Protein AF-A0A835NNI6-F1 (afdb_monomer_lite)

pLDDT: mean 75.11, std 17.14, range [32.72, 94.31]

Structure (mmCIF, N/CA/C/O backbone):
data_AF-A0A835NNI6-F1
#
_entry.id   AF-A0A835NNI6-F1
#
loop_
_atom_site.group_PDB
_atom_site.id
_atom_site.type_symbol
_atom_site.label_atom_id
_atom_site.label_alt_id
_atom_site.label_comp_id
_atom_site.label_asym_id
_atom_site.label_entity_id
_atom_site.label_seq_id
_atom_site.pdbx_PDB_ins_code
_atom_site.Cartn_x
_atom_site.Cartn_y
_atom_site.Cartn_z
_atom_site.occupancy
_atom_site.B_iso_or_equiv
_atom_site.auth_seq_id
_atom_site.auth_comp_id
_atom_site.auth_asym_id
_atom_site.auth_atom_id
_atom_site.pdbx_PDB_model_num
ATOM 1 N N . CYS A 1 1 ? -18.360 8.875 -11.479 1.00 34.97 1 CYS A N 1
ATOM 2 C CA . CYS A 1 1 ? -18.227 8.866 -10.007 1.00 34.97 1 CYS A CA 1
ATOM 3 C C . CYS A 1 1 ? -19.259 9.803 -9.387 1.00 34.97 1 CYS A C 1
ATOM 5 O O . CYS A 1 1 ? -19.111 11.009 -9.514 1.00 34.97 1 CYS A O 1
ATOM 7 N N . GLN A 1 2 ? -20.299 9.269 -8.737 1.00 34.31 2 GLN A N 1
ATOM 8 C CA . GLN A 1 2 ? -21.343 10.050 -8.043 1.00 34.31 2 GLN A CA 1
ATOM 9 C C . GLN A 1 2 ? -20.844 10.794 -6.782 1.00 34.31 2 GLN A C 1
ATOM 11 O O . GLN A 1 2 ? -21.606 11.525 -6.167 1.00 34.31 2 GLN A O 1
ATOM 16 N N . ALA A 1 3 ? -19.564 10.659 -6.416 1.00 39.44 3 ALA A N 1
ATOM 17 C CA . ALA A 1 3 ? -18.968 11.305 -5.244 1.00 39.44 3 ALA A CA 1
ATOM 18 C C . ALA A 1 3 ? -18.620 12.799 -5.435 1.00 39.44 3 ALA A C 1
ATOM 20 O O . ALA A 1 3 ? -18.382 13.488 -4.453 1.00 39.44 3 ALA A O 1
ATOM 21 N N . GLY A 1 4 ? -18.585 13.315 -6.672 1.00 37.69 4 GLY A N 1
ATOM 22 C CA . GLY A 1 4 ? -18.130 14.689 -6.952 1.00 37.69 4 GLY A CA 1
ATOM 23 C C . GLY A 1 4 ? -19.096 15.809 -6.538 1.00 37.69 4 GLY A C 1
ATOM 24 O O . GLY A 1 4 ? -18.671 16.952 -6.442 1.00 37.69 4 GLY A O 1
ATOM 25 N N . ASN A 1 5 ? -20.368 15.484 -6.278 1.00 44.81 5 ASN A N 1
ATOM 26 C CA . ASN A 1 5 ? -21.418 16.449 -5.921 1.00 44.81 5 ASN A CA 1
ATOM 27 C C . ASN A 1 5 ? -21.901 16.311 -4.467 1.00 44.81 5 ASN A C 1
ATOM 29 O O . ASN A 1 5 ? -22.928 16.885 -4.113 1.00 44.81 5 ASN A O 1
ATOM 33 N N . VAL A 1 6 ? -21.204 15.541 -3.626 1.00 47.97 6 VAL A N 1
ATOM 34 C CA . VAL A 1 6 ? -21.519 15.490 -2.194 1.00 47.97 6 VAL A CA 1
ATOM 35 C C . VAL A 1 6 ? -20.886 16.724 -1.544 1.00 47.97 6 VAL A C 1
ATOM 37 O O . VAL A 1 6 ? -19.660 16.841 -1.585 1.00 47.97 6 VAL A O 1
ATOM 40 N N . PRO A 1 7 ? -21.668 17.669 -0.987 1.00 48.91 7 PRO A N 1
ATOM 41 C CA . PRO A 1 7 ? -21.103 18.832 -0.318 1.00 48.91 7 PRO A CA 1
ATOM 42 C C . PRO A 1 7 ? -20.302 18.359 0.898 1.00 48.91 7 PRO A C 1
ATOM 44 O O . PRO A 1 7 ? -20.860 17.810 1.845 1.00 48.91 7 PRO A O 1
ATOM 47 N N . VAL A 1 8 ? -18.982 18.545 0.855 1.00 53.94 8 VAL A N 1
ATOM 48 C CA . VAL A 1 8 ? -18.120 18.314 2.015 1.00 53.94 8 VAL A CA 1
ATOM 49 C C . VAL A 1 8 ? -18.234 19.546 2.902 1.00 53.94 8 VAL A C 1
ATOM 51 O O . VAL A 1 8 ? -17.753 20.621 2.548 1.00 53.94 8 VAL A O 1
ATOM 54 N N . ILE A 1 9 ? -18.932 19.397 4.024 1.00 54.66 9 ILE A N 1
ATOM 55 C CA . ILE A 1 9 ? -19.071 20.443 5.035 1.00 54.66 9 ILE A CA 1
ATOM 56 C C . ILE A 1 9 ? -17.871 20.316 5.971 1.00 54.66 9 ILE A C 1
ATOM 58 O O . ILE A 1 9 ? -17.727 19.309 6.661 1.00 54.66 9 ILE A O 1
ATOM 62 N N . PHE A 1 10 ? -16.993 21.316 5.957 1.00 53.84 10 PHE A N 1
ATOM 63 C CA . PHE A 1 10 ? -15.876 21.403 6.891 1.00 53.84 10 PHE A CA 1
ATOM 64 C C . PHE A 1 10 ? -16.316 22.195 8.118 1.00 53.84 10 PHE A C 1
ATOM 66 O O . PHE A 1 10 ? -16.673 23.366 8.008 1.00 53.84 10 PHE A O 1
ATOM 73 N N . ASP A 1 11 ? -16.294 21.540 9.274 1.00 57.22 11 ASP A N 1
ATOM 74 C CA . ASP A 1 11 ? -16.516 22.172 10.569 1.00 57.22 11 ASP A CA 1
ATOM 75 C C . ASP A 1 11 ? -15.142 22.503 11.177 1.00 57.22 11 ASP A C 1
ATOM 77 O O . ASP A 1 11 ? -14.434 21.632 11.691 1.00 57.22 11 ASP A O 1
ATOM 81 N N . GLU A 1 12 ? -14.688 23.747 10.992 1.00 56.91 12 GLU A N 1
ATOM 82 C CA . GLU A 1 12 ? -13.354 24.181 11.413 1.00 56.91 12 GLU A CA 1
ATOM 83 C C . GLU A 1 12 ? -13.336 24.577 12.894 1.00 56.91 12 GLU A C 1
ATOM 85 O O . GLU A 1 12 ? -13.889 25.601 13.299 1.00 56.91 12 GLU A O 1
ATOM 90 N N . HIS A 1 13 ? -12.613 23.800 13.702 1.00 63.09 13 HIS A N 1
ATOM 91 C CA . HIS A 1 13 ? -12.390 24.090 15.119 1.00 63.09 13 HIS A CA 1
ATOM 92 C C . HIS A 1 13 ? -10.949 24.553 15.353 1.00 63.09 13 HIS A C 1
ATOM 94 O O . HIS A 1 13 ? -10.001 23.795 15.147 1.00 63.09 13 HIS A O 1
ATOM 100 N N . HIS A 1 14 ? -10.762 25.795 15.814 1.00 56.56 14 HIS A N 1
ATOM 101 C CA . HIS A 1 14 ? -9.439 26.304 16.186 1.00 56.56 14 HIS A CA 1
ATOM 102 C C . HIS A 1 14 ? -9.109 25.958 17.644 1.00 56.56 14 HIS A C 1
ATOM 104 O O . HIS A 1 14 ? -9.746 26.452 18.580 1.00 56.56 14 HIS A O 1
ATOM 110 N N . LEU A 1 15 ? -8.090 25.120 17.831 1.00 58.28 15 LEU A N 1
ATOM 111 C CA . LEU A 1 15 ? -7.636 24.637 19.133 1.00 58.28 15 LEU A CA 1
ATOM 112 C C . LEU A 1 15 ? -6.256 25.236 19.433 1.00 58.28 15 LEU A C 1
ATOM 114 O O . LEU A 1 15 ? -5.294 24.976 18.714 1.00 58.28 15 LEU A O 1
ATOM 118 N N . SER A 1 16 ? -6.164 26.059 20.478 1.00 50.34 16 SER A N 1
ATOM 119 C CA . SER A 1 16 ? -4.911 26.658 20.949 1.00 50.34 16 SER A CA 1
ATOM 120 C C . SER A 1 16 ? -4.916 26.738 22.473 1.00 50.34 16 SER A C 1
ATOM 122 O O . SER A 1 16 ? -5.886 27.215 23.061 1.00 50.34 16 SER A O 1
ATOM 124 N N . GLU A 1 17 ? -3.830 26.284 23.099 1.00 50.22 17 GLU A N 1
ATOM 125 C CA . GLU A 1 17 ? -3.599 26.379 24.550 1.00 50.22 17 GLU A CA 1
ATOM 126 C C . GLU A 1 17 ? -2.858 27.666 24.958 1.00 50.22 17 GLU A C 1
ATOM 128 O O . GLU A 1 17 ? -2.701 27.940 26.143 1.00 50.22 17 GLU A O 1
ATOM 133 N N . VAL A 1 18 ? -2.407 28.490 23.999 1.00 48.25 18 VAL A N 1
ATOM 134 C CA . VAL A 1 18 ? -1.632 29.723 24.279 1.00 48.25 18 VAL A CA 1
ATOM 135 C C . VAL A 1 18 ? -2.485 30.782 24.994 1.00 48.25 18 VAL A C 1
ATOM 137 O O . VAL A 1 18 ? -1.976 31.674 25.669 1.00 48.25 18 VAL A O 1
ATOM 140 N N . GLN A 1 19 ? -3.803 30.661 24.882 1.00 43.09 19 GLN A N 1
ATOM 141 C CA . GLN A 1 19 ? -4.771 31.349 25.719 1.00 43.09 19 GLN A CA 1
ATOM 142 C C . GLN A 1 19 ? -5.475 30.257 26.515 1.00 43.09 19 GLN A C 1
ATOM 144 O O . GLN A 1 19 ? -5.925 29.281 25.925 1.00 43.09 19 GLN A O 1
ATOM 149 N N . ASN A 1 20 ? -5.527 30.394 27.839 1.00 44.03 20 ASN A N 1
ATOM 150 C CA . ASN A 1 20 ? -6.126 29.468 28.808 1.00 44.03 20 ASN A CA 1
ATOM 151 C C . ASN A 1 20 ? -7.655 29.315 28.591 1.00 44.03 20 ASN A C 1
ATOM 153 O O . ASN A 1 20 ? -8.473 29.747 29.398 1.00 44.03 20 ASN A O 1
ATOM 157 N N . THR A 1 21 ? -8.045 28.824 27.416 1.00 44.69 21 THR A N 1
ATOM 158 C CA . THR A 1 21 ? -9.392 28.867 26.825 1.00 44.69 21 THR A CA 1
ATOM 159 C C . THR A 1 21 ? -9.704 27.572 26.065 1.00 44.69 21 THR A C 1
ATOM 161 O O . THR A 1 21 ? -10.621 27.533 25.235 1.00 44.69 21 THR A O 1
ATOM 164 N N . ALA A 1 22 ? -8.944 26.505 26.321 1.00 50.75 22 ALA A N 1
ATOM 165 C CA . ALA A 1 22 ? -9.313 25.144 25.959 1.00 50.75 22 ALA A CA 1
ATOM 166 C C . ALA A 1 22 ? -10.158 24.558 27.105 1.00 50.75 22 ALA A C 1
ATOM 168 O O . ALA A 1 22 ? -9.654 23.836 27.960 1.00 50.75 22 ALA A O 1
ATOM 169 N N . SER A 1 23 ? -11.437 24.944 27.167 1.00 57.16 23 SER A N 1
ATOM 170 C CA . SER A 1 23 ? -12.411 24.311 28.061 1.00 57.16 23 SER A CA 1
ATOM 171 C C . SER A 1 23 ? -12.695 22.881 27.589 1.00 57.16 23 SER A C 1
ATOM 173 O O . SER A 1 23 ? -12.678 22.619 26.384 1.00 57.16 23 SER A O 1
ATOM 175 N N . GLU A 1 24 ? -12.978 21.961 28.519 1.00 60.53 24 GLU A N 1
ATOM 176 C CA . GLU A 1 24 ? -13.413 20.583 28.214 1.00 60.53 24 GLU A CA 1
ATOM 177 C C . GLU A 1 24 ? -14.542 20.560 27.166 1.00 60.53 24 GLU A C 1
ATOM 179 O O . GLU A 1 24 ? -14.504 19.766 26.231 1.00 60.53 24 GLU A O 1
ATOM 184 N N . GLU A 1 25 ? -15.436 21.550 27.208 1.00 64.19 25 GLU A N 1
ATOM 185 C CA . GLU A 1 25 ? -16.516 21.744 26.235 1.00 64.19 25 GLU A CA 1
ATOM 186 C C . GLU A 1 25 ? -16.055 21.824 24.770 1.00 64.19 25 GLU A C 1
ATOM 188 O O . GLU A 1 25 ? -16.779 21.394 23.875 1.00 64.19 25 GLU A O 1
ATOM 193 N N . LYS A 1 26 ? -14.876 22.392 24.475 1.00 64.69 26 LYS A N 1
ATOM 194 C CA . LYS A 1 26 ? -14.370 22.455 23.091 1.00 64.69 26 LYS A CA 1
ATOM 195 C C . LYS A 1 26 ? -13.878 21.097 22.607 1.00 64.69 26 LYS A C 1
ATOM 197 O O . LYS A 1 26 ? -14.035 20.787 21.431 1.00 64.69 26 LYS A O 1
ATOM 202 N N . LEU A 1 27 ? -13.287 20.301 23.499 1.00 67.00 27 LEU A N 1
ATOM 203 C CA . LEU A 1 27 ? -12.872 18.935 23.190 1.00 67.00 27 LEU A CA 1
ATOM 204 C C . LEU A 1 27 ? -14.105 18.063 22.918 1.00 67.00 27 LEU A C 1
ATOM 206 O O . LEU A 1 27 ? -14.133 17.356 21.915 1.00 67.00 27 LEU A O 1
ATOM 210 N N . ASP A 1 28 ? -15.137 18.184 23.754 1.00 70.81 28 ASP A N 1
ATOM 211 C CA . ASP A 1 28 ? -16.393 17.449 23.588 1.00 70.81 28 ASP A CA 1
ATOM 212 C C . ASP A 1 28 ? -17.096 17.817 22.278 1.00 70.81 28 ASP A C 1
ATOM 214 O O . ASP A 1 28 ? -17.492 16.929 21.530 1.00 70.81 28 ASP A O 1
ATOM 218 N N . ARG A 1 29 ? -17.135 19.107 21.913 1.00 71.56 29 ARG A N 1
ATOM 219 C CA . ARG A 1 29 ? -17.662 19.554 20.608 1.00 71.56 29 ARG A CA 1
ATOM 220 C C . ARG A 1 29 ? -16.921 18.945 19.423 1.00 71.56 29 ARG A C 1
ATOM 222 O O . ARG A 1 29 ? -17.558 18.558 18.448 1.00 71.56 29 ARG A O 1
ATOM 229 N N . VAL A 1 30 ? -15.592 18.852 19.492 1.00 70.00 30 VAL A N 1
ATOM 230 C CA . VAL A 1 30 ? -14.791 18.220 18.432 1.00 70.00 30 VAL A CA 1
ATOM 231 C C . VAL A 1 30 ? -15.108 16.730 18.346 1.00 70.00 30 VAL A C 1
ATOM 233 O O . VAL A 1 30 ? -15.295 16.205 17.253 1.00 70.00 30 VAL A O 1
ATOM 236 N N . VAL A 1 31 ? -15.215 16.047 19.485 1.00 71.56 31 VAL A N 1
ATOM 237 C CA . VAL A 1 31 ? -15.554 14.620 19.533 1.00 71.56 31 VAL A CA 1
ATOM 238 C C . VAL A 1 31 ? -16.969 14.359 19.017 1.00 71.56 31 VAL A C 1
ATOM 240 O O . VAL A 1 31 ? -17.171 13.412 18.260 1.00 7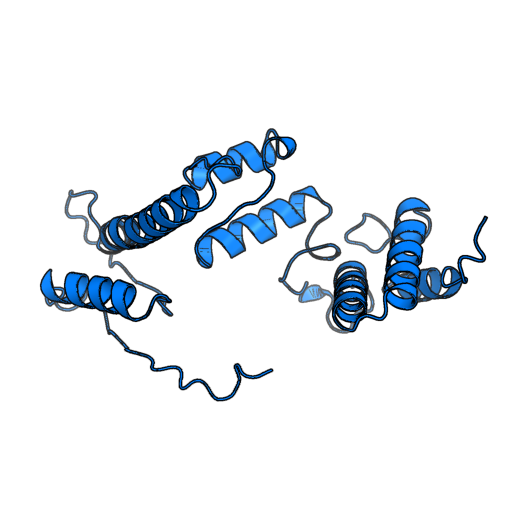1.56 31 VAL A O 1
ATOM 243 N N . ASP A 1 32 ? -17.943 15.189 19.376 1.00 74.88 32 ASP A N 1
ATOM 244 C CA . ASP A 1 32 ? -19.322 15.051 18.909 1.00 74.88 32 ASP A CA 1
ATOM 245 C C . ASP A 1 32 ? -19.446 15.369 17.415 1.00 74.88 32 ASP A C 1
ATOM 247 O O . ASP A 1 32 ? -20.042 14.587 16.675 1.00 74.88 32 ASP A O 1
ATOM 251 N N . SER A 1 33 ? -18.762 16.411 16.933 1.00 69.31 33 SER A N 1
ATOM 252 C CA . SER A 1 33 ? -18.635 16.688 15.497 1.00 69.31 33 SER A CA 1
ATOM 253 C C . SER A 1 33 ? -18.000 15.504 14.754 1.00 69.31 33 SER A C 1
ATOM 255 O O . SER A 1 33 ? -18.485 15.102 13.696 1.00 69.31 33 SER A O 1
ATOM 257 N N . MET A 1 34 ? -16.980 14.847 15.326 1.00 69.50 34 MET A N 1
ATOM 258 C CA . MET A 1 34 ? -16.383 13.630 14.752 1.00 69.50 34 MET A CA 1
ATOM 259 C C . MET A 1 34 ? -17.356 12.441 14.710 1.00 69.50 34 MET A C 1
ATOM 261 O O . MET A 1 34 ? -17.332 11.675 13.743 1.00 69.50 34 MET A O 1
ATOM 265 N N . LYS A 1 35 ? -18.217 12.275 15.724 1.00 70.56 35 LYS A N 1
ATOM 266 C CA . LYS A 1 35 ? -19.259 11.231 15.731 1.00 70.56 35 LYS A CA 1
ATOM 267 C C . LYS A 1 35 ? -20.306 11.470 14.643 1.00 70.56 35 LYS A C 1
ATOM 269 O O . LYS A 1 35 ? -20.721 10.516 13.986 1.00 70.56 35 LYS A O 1
ATOM 274 N N . GLU A 1 36 ? -20.720 12.720 14.443 1.00 70.12 36 GLU A N 1
ATOM 275 C CA . GLU A 1 36 ? -21.736 13.088 13.450 1.00 70.12 36 GLU A CA 1
ATOM 276 C C . GLU A 1 36 ? -21.201 13.029 12.011 1.00 70.12 36 GLU A C 1
ATOM 278 O O . GLU A 1 36 ? -21.828 12.432 11.134 1.00 70.12 36 GLU A O 1
ATOM 283 N N . SER A 1 37 ? -20.019 13.602 11.768 1.00 61.53 37 SER A N 1
ATOM 284 C CA . SER A 1 37 ? -19.412 13.730 10.432 1.00 61.53 37 SER A CA 1
ATOM 285 C C . SER A 1 37 ? -18.750 12.448 9.915 1.00 61.53 37 SER A C 1
ATOM 287 O O . SER A 1 37 ? -18.500 12.316 8.716 1.00 61.53 37 SER A O 1
ATOM 289 N N . LYS A 1 38 ? -18.472 11.481 10.799 1.00 59.06 38 LYS A N 1
ATOM 290 C CA . LYS A 1 38 ? -17.824 10.188 10.509 1.00 59.06 38 LYS A CA 1
ATOM 291 C C . LYS A 1 38 ? -16.407 10.256 9.880 1.00 59.06 38 LYS A C 1
ATOM 293 O O . LYS A 1 38 ? -15.836 9.190 9.661 1.00 59.06 38 LYS A O 1
ATOM 298 N N . VAL A 1 39 ? -15.813 11.439 9.631 1.00 58.38 39 VAL A N 1
ATOM 299 C CA . VAL A 1 39 ? -14.387 11.742 9.275 1.00 58.38 39 VAL A CA 1
ATOM 300 C C . VAL A 1 39 ? -14.195 13.284 9.241 1.00 58.38 39 VAL A C 1
ATOM 302 O O . VAL A 1 39 ? -15.160 13.965 8.938 1.00 58.38 39 VAL A O 1
ATOM 305 N N . ALA A 1 40 ? -13.053 13.976 9.418 1.00 52.19 40 ALA A N 1
ATOM 306 C CA . ALA A 1 40 ? -11.649 13.732 9.781 1.00 52.19 40 ALA A CA 1
ATOM 307 C C . ALA A 1 40 ? -11.077 15.053 10.368 1.00 52.19 40 ALA A C 1
ATOM 309 O O . ALA A 1 40 ? -11.470 16.133 9.932 1.00 52.19 40 ALA A O 1
ATOM 310 N N . LEU A 1 41 ? -10.091 14.992 11.270 1.00 50.81 41 LEU A N 1
ATOM 311 C CA . LEU A 1 41 ? -9.318 16.174 11.683 1.00 50.81 41 LEU A CA 1
ATOM 312 C C . LEU A 1 41 ? -8.244 16.504 10.632 1.00 50.81 41 LEU A C 1
ATOM 314 O O . LEU A 1 41 ? -7.374 15.676 10.352 1.00 50.81 41 LEU A O 1
ATOM 318 N N . ILE A 1 42 ? -8.274 17.717 10.073 1.00 42.53 42 ILE A N 1
ATOM 319 C CA . ILE A 1 42 ? -7.217 18.250 9.201 1.00 42.53 42 ILE A CA 1
ATOM 320 C C . ILE A 1 42 ? -6.501 19.364 9.963 1.00 42.53 42 ILE A C 1
ATOM 322 O O . ILE A 1 42 ? -7.039 20.450 10.141 1.00 42.53 42 ILE A O 1
ATOM 326 N N . GLY A 1 43 ? -5.277 19.106 10.423 1.00 47.72 43 GLY A N 1
ATOM 327 C CA . GLY A 1 43 ? -4.486 20.129 11.100 1.00 47.72 43 GLY A CA 1
ATOM 328 C C . GLY A 1 43 ? -3.262 19.580 11.818 1.00 47.72 43 GLY A C 1
ATOM 329 O O . GLY A 1 43 ? -3.129 18.379 12.049 1.00 47.72 43 GLY A O 1
ATOM 330 N N . LYS A 1 44 ? -2.349 20.484 12.170 1.00 43.31 44 LYS A N 1
ATOM 331 C CA . LYS A 1 44 ? -1.226 20.200 13.062 1.00 43.31 44 LYS A CA 1
ATOM 332 C C . LYS A 1 44 ? -1.623 20.674 14.452 1.00 43.31 44 LYS A C 1
ATOM 334 O O . LYS A 1 44 ? -1.766 21.875 14.659 1.00 43.31 44 LYS A O 1
ATOM 339 N N . ILE A 1 45 ? -1.813 19.744 15.378 1.00 53.50 45 ILE A N 1
ATOM 340 C CA . ILE A 1 45 ? -2.108 20.093 16.765 1.00 53.50 45 ILE A CA 1
ATOM 341 C C . ILE A 1 45 ? -0.780 20.394 17.448 1.00 53.50 45 ILE A C 1
ATOM 343 O O . ILE A 1 45 ? 0.204 19.666 17.292 1.00 53.50 45 ILE A O 1
ATOM 347 N N . HIS A 1 46 ? -0.722 21.550 18.093 1.00 44.69 46 HIS A N 1
ATOM 348 C CA . HIS A 1 46 ? 0.456 22.015 18.796 1.00 44.69 46 HIS A CA 1
ATOM 349 C C . HIS A 1 46 ? 0.125 22.065 20.281 1.00 44.69 46 HIS A C 1
ATOM 351 O O . HIS A 1 46 ? -0.570 22.978 20.718 1.00 44.69 46 HIS A O 1
ATOM 357 N N . THR A 1 47 ? 0.629 21.096 21.042 1.00 49.84 47 THR A N 1
ATOM 358 C CA . THR A 1 47 ? 0.683 21.211 22.501 1.00 49.84 47 THR A CA 1
ATOM 359 C C . THR A 1 47 ? 1.915 22.053 22.870 1.00 49.84 47 THR A C 1
ATOM 361 O O . THR A 1 47 ? 3.040 21.577 22.670 1.00 49.84 47 THR A O 1
ATOM 364 N N . PRO A 1 48 ? 1.780 23.288 23.388 1.00 45.56 48 PRO A N 1
ATOM 365 C CA . PRO A 1 48 ? 2.882 23.940 24.081 1.00 45.56 48 PRO A CA 1
ATOM 366 C C . PRO A 1 48 ? 3.303 23.085 25.284 1.00 45.56 48 PRO A C 1
ATOM 368 O O . PRO A 1 48 ? 2.486 22.689 26.108 1.00 45.56 48 PRO A O 1
ATOM 371 N N . MET A 1 49 ? 4.596 22.775 25.378 1.00 46.72 49 MET A N 1
ATOM 372 C CA . MET A 1 49 ? 5.180 22.012 26.485 1.00 46.72 49 MET A CA 1
ATOM 373 C C . MET A 1 49 ? 5.142 22.833 27.786 1.00 46.72 49 MET A C 1
ATOM 375 O O . MET A 1 49 ? 6.164 23.363 28.217 1.00 46.72 49 MET A O 1
ATOM 379 N N . GLU A 1 50 ? 3.981 22.957 28.431 1.00 48.16 50 GLU A N 1
ATOM 380 C CA . GLU A 1 50 ? 3.938 23.319 29.846 1.00 48.16 50 GLU A CA 1
ATOM 381 C C . GLU A 1 50 ? 4.298 22.084 30.672 1.00 48.16 50 GLU A C 1
ATOM 383 O O . GLU A 1 50 ? 3.585 21.083 30.691 1.00 48.16 50 GLU A O 1
ATOM 388 N N . TYR A 1 51 ? 5.428 22.165 31.372 1.00 47.19 51 TYR A N 1
ATOM 389 C CA . TYR A 1 51 ? 5.913 21.163 32.319 1.00 47.19 51 TYR A CA 1
ATOM 390 C C . TYR A 1 51 ? 5.060 21.186 33.604 1.00 47.19 51 TYR A C 1
ATOM 392 O O . TYR A 1 51 ? 5.554 21.450 34.698 1.00 47.19 51 TYR A O 1
ATOM 400 N N . LYS A 1 52 ? 3.748 20.963 33.491 1.00 47.34 52 LYS A N 1
ATOM 401 C CA . LYS A 1 52 ? 2.903 20.589 34.630 1.00 47.34 52 LYS A CA 1
ATOM 402 C C . LYS A 1 52 ? 2.902 19.071 34.666 1.00 47.34 52 LYS A C 1
ATOM 404 O O . LYS A 1 52 ? 2.549 18.449 33.676 1.00 47.34 52 LYS A O 1
ATOM 409 N N . GLY A 1 53 ? 3.366 18.493 35.771 1.00 43.81 53 GLY A N 1
ATOM 410 C CA . GLY A 1 53 ? 3.683 17.069 35.954 1.00 43.81 53 GLY A CA 1
ATOM 411 C C . GLY A 1 53 ? 2.549 16.052 35.758 1.00 43.81 53 GLY A C 1
ATOM 412 O O . GLY A 1 53 ? 2.698 14.916 36.195 1.00 43.81 53 GLY A O 1
ATOM 413 N N . ASP A 1 54 ? 1.463 16.416 35.084 1.00 49.50 54 ASP A N 1
ATOM 414 C CA . ASP A 1 54 ? 0.471 15.482 34.586 1.00 49.50 54 ASP A CA 1
ATOM 415 C C . ASP A 1 54 ? 0.848 15.074 33.161 1.00 49.50 54 ASP A C 1
ATOM 417 O O . ASP A 1 54 ? 0.911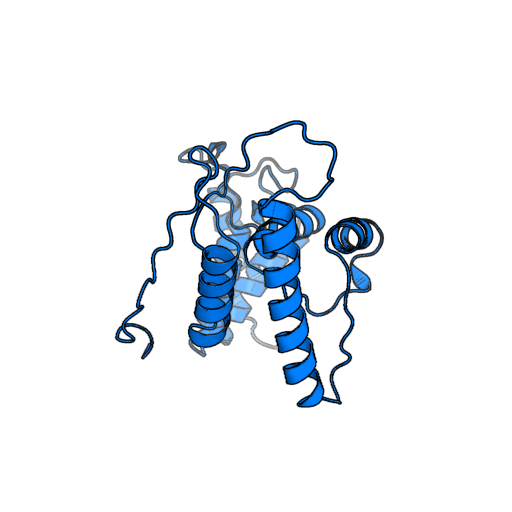 15.891 32.246 1.00 49.50 54 ASP A O 1
ATOM 421 N N . LEU A 1 55 ? 1.030 13.771 32.944 1.00 49.41 55 LEU A N 1
ATOM 422 C CA . LEU A 1 55 ? 1.236 13.130 31.637 1.00 49.41 55 LEU A CA 1
ATOM 423 C C . LEU A 1 55 ? 0.067 13.343 30.644 1.00 49.41 55 LEU A C 1
ATOM 425 O O . LEU A 1 55 ? -0.046 12.606 29.677 1.00 49.41 55 LEU A O 1
ATOM 429 N N . ALA A 1 56 ? -0.835 14.301 30.860 1.00 55.34 56 ALA A N 1
ATOM 430 C CA . ALA A 1 56 ? -2.115 14.447 30.181 1.00 55.34 56 ALA A CA 1
ATOM 431 C C . ALA A 1 56 ? -2.173 15.671 29.257 1.00 55.34 56 ALA A C 1
ATOM 433 O O . ALA A 1 56 ? -3.103 16.472 29.374 1.00 55.34 56 ALA A O 1
ATOM 434 N N . SER A 1 57 ? -1.217 15.786 28.326 1.00 63.59 57 SER A N 1
ATOM 435 C CA . SER A 1 57 ? -1.283 16.792 27.260 1.00 63.59 57 SER A CA 1
ATOM 436 C C . SER A 1 57 ? -2.572 16.671 26.445 1.00 63.59 57 SER A C 1
ATOM 438 O O . SER A 1 57 ? -3.142 15.581 26.302 1.00 63.59 57 SER A O 1
ATOM 440 N N . TYR A 1 58 ? -3.022 17.787 25.877 1.00 64.44 58 TYR A N 1
ATOM 441 C CA . TYR A 1 58 ? -4.219 17.840 25.041 1.00 64.44 58 TYR A CA 1
ATOM 442 C C . TYR A 1 58 ? -4.151 16.869 23.857 1.00 64.44 58 TYR A C 1
ATOM 444 O O . TYR A 1 58 ? -5.091 16.106 23.630 1.00 64.44 58 TYR A O 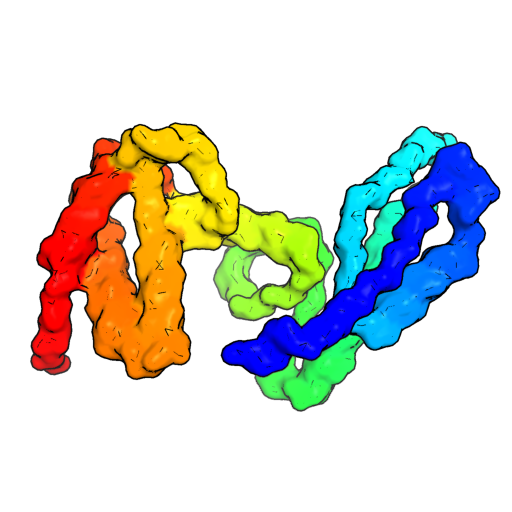1
ATOM 452 N N . ASP A 1 59 ? -2.990 16.771 23.203 1.00 63.84 59 ASP A N 1
ATOM 453 C CA . ASP A 1 59 ? -2.729 15.775 22.155 1.00 63.84 59 ASP A CA 1
ATOM 454 C C . ASP A 1 59 ? -2.927 14.332 22.624 1.00 63.84 59 ASP A C 1
ATOM 456 O O . ASP A 1 59 ? -3.335 13.462 21.852 1.00 63.84 59 ASP A O 1
ATOM 460 N N . MET A 1 60 ? -2.598 14.024 23.879 1.00 64.94 60 MET A N 1
ATOM 461 C CA . MET A 1 60 ? -2.791 12.677 24.407 1.00 64.94 60 MET A CA 1
ATOM 462 C C . MET A 1 60 ? -4.265 12.399 24.711 1.00 64.94 60 MET A C 1
ATOM 464 O O . MET A 1 60 ? -4.739 11.295 24.447 1.00 64.94 60 MET A O 1
ATOM 468 N N . ARG A 1 61 ? -5.003 13.386 25.233 1.00 68.19 61 ARG A N 1
ATOM 469 C CA . ARG A 1 61 ? -6.446 13.252 25.494 1.00 68.19 61 ARG A CA 1
ATOM 470 C C . ARG A 1 61 ? -7.232 13.102 24.197 1.00 68.19 61 ARG A C 1
ATOM 472 O O . ARG A 1 61 ? -8.040 12.185 24.084 1.00 68.19 61 ARG A O 1
ATOM 479 N N . LEU A 1 62 ? -6.937 13.934 23.202 1.00 69.62 62 LEU A N 1
ATOM 480 C CA . LEU A 1 62 ? -7.594 13.862 21.904 1.00 69.62 62 LEU A CA 1
ATOM 481 C C . LEU A 1 62 ? -7.305 12.536 21.196 1.00 69.62 62 LEU A C 1
ATOM 483 O O . LEU A 1 62 ? -8.230 11.925 20.676 1.00 69.62 62 LEU A O 1
ATOM 487 N N . ARG A 1 63 ? -6.060 12.037 21.231 1.00 70.19 63 ARG A N 1
ATOM 488 C CA . ARG A 1 63 ? -5.744 10.702 20.693 1.00 70.19 63 ARG A CA 1
ATOM 489 C C . ARG A 1 63 ? -6.506 9.596 21.411 1.00 70.19 63 ARG A C 1
ATOM 491 O O . ARG A 1 63 ? -7.060 8.734 20.745 1.00 70.19 63 ARG A O 1
ATOM 498 N N . LYS A 1 64 ? -6.604 9.636 22.746 1.00 70.69 64 LYS A N 1
ATOM 499 C CA . LYS A 1 64 ? -7.399 8.650 23.502 1.00 70.69 64 LYS A CA 1
ATOM 500 C C . LYS A 1 64 ? -8.863 8.627 23.058 1.00 70.69 64 LYS A C 1
ATOM 502 O O . LYS A 1 64 ? -9.418 7.545 22.897 1.00 70.69 64 LYS A O 1
ATOM 507 N N . LEU A 1 65 ? -9.473 9.795 22.859 1.00 74.50 65 LEU A N 1
ATOM 508 C CA . LEU A 1 65 ? -10.874 9.899 22.444 1.00 74.50 65 LEU A CA 1
ATOM 509 C C . LEU A 1 65 ? -11.063 9.531 20.967 1.00 74.50 65 LEU A C 1
ATOM 511 O O . LEU A 1 65 ? -11.944 8.739 20.650 1.00 74.50 65 LEU A O 1
ATOM 515 N N . GLY A 1 66 ? -10.218 10.051 20.076 1.00 76.00 66 GLY A N 1
ATOM 516 C CA . GLY A 1 66 ? -10.288 9.800 18.636 1.00 76.00 66 GLY A CA 1
ATOM 517 C C . GLY A 1 66 ? -9.981 8.349 18.265 1.00 76.00 66 GLY A C 1
ATOM 518 O O . GLY A 1 66 ? -10.772 7.716 17.566 1.00 76.00 66 GLY A O 1
ATOM 519 N N . ASP A 1 67 ? -8.880 7.792 18.777 1.00 80.56 67 ASP A N 1
ATOM 520 C CA . ASP A 1 67 ? -8.521 6.389 18.537 1.00 80.56 67 ASP A CA 1
ATOM 521 C C . ASP A 1 67 ? -9.515 5.448 19.234 1.00 80.56 67 ASP A C 1
ATOM 523 O O . ASP A 1 67 ? -9.860 4.399 18.691 1.00 80.56 67 ASP A O 1
ATOM 527 N N . GLY A 1 68 ? -10.025 5.840 20.410 1.00 81.69 68 GLY A N 1
ATOM 528 C CA . GLY A 1 68 ? -11.074 5.111 21.121 1.00 81.69 68 GLY A CA 1
ATOM 529 C C . GLY A 1 68 ? -12.374 5.028 20.320 1.00 81.69 68 GLY A C 1
ATOM 530 O O . GLY A 1 68 ? -12.920 3.936 20.162 1.00 81.69 68 GLY A O 1
ATOM 531 N N . LEU A 1 69 ? -12.827 6.153 19.759 1.00 81.31 69 LEU A N 1
ATOM 532 C CA . LEU A 1 69 ? -14.012 6.215 18.903 1.00 81.31 69 LEU A CA 1
ATOM 533 C C . LEU A 1 69 ? -13.832 5.370 17.637 1.00 81.31 69 LEU A C 1
ATOM 535 O O . LEU A 1 69 ? -14.706 4.577 17.297 1.00 81.31 69 LEU A O 1
ATOM 539 N N . PHE A 1 70 ? -12.684 5.489 16.966 1.00 82.56 70 PHE A N 1
ATOM 540 C CA . PHE A 1 70 ? -12.369 4.674 15.792 1.00 82.56 70 PHE A CA 1
ATOM 541 C C . PHE A 1 70 ? -12.419 3.175 16.114 1.00 82.56 70 PHE A C 1
ATOM 543 O O . PHE A 1 70 ? -13.062 2.402 15.404 1.00 82.56 70 PHE A O 1
ATOM 550 N N . LEU A 1 71 ? -11.788 2.769 17.220 1.00 83.31 71 LEU A N 1
ATOM 551 C CA . LEU A 1 71 ? -11.766 1.380 17.661 1.00 83.31 71 LEU A CA 1
ATOM 552 C C . LEU A 1 71 ? -13.168 0.854 17.987 1.00 83.31 71 LEU A C 1
ATOM 554 O O . LEU A 1 71 ? -13.475 -0.295 17.671 1.00 83.31 71 LEU A O 1
ATOM 558 N N . GLN A 1 72 ? -14.006 1.677 18.617 1.00 83.94 72 GLN A N 1
ATOM 559 C CA . GLN A 1 72 ? -15.391 1.328 18.911 1.00 83.94 72 GLN A CA 1
ATOM 560 C C . GLN A 1 72 ? -16.186 1.097 17.620 1.00 83.94 72 GLN A C 1
ATOM 562 O O . GLN A 1 72 ? -16.775 0.030 17.465 1.00 83.94 72 GLN A O 1
ATOM 567 N N . CYS A 1 73 ? -16.116 2.022 16.660 1.00 82.56 73 CYS A N 1
ATOM 568 C CA . CYS A 1 73 ? -16.758 1.863 15.354 1.00 82.56 73 CYS A CA 1
ATOM 569 C C . CYS A 1 73 ? -16.295 0.582 14.638 1.00 82.56 73 CYS A C 1
ATOM 571 O O . CYS A 1 73 ? -17.108 -0.145 14.069 1.00 82.56 73 CYS A O 1
ATOM 573 N N . CYS A 1 74 ? -14.995 0.265 14.681 1.00 81.69 74 CYS A N 1
ATOM 574 C CA . CYS A 1 74 ? -14.475 -0.974 14.101 1.00 81.69 74 CYS A CA 1
ATOM 575 C C . CYS A 1 74 ? -15.048 -2.228 14.776 1.00 81.69 74 CYS A C 1
ATOM 577 O O . CYS A 1 74 ? -15.376 -3.182 14.074 1.00 81.69 74 CYS A O 1
ATOM 579 N N . LYS A 1 75 ? -15.195 -2.228 16.108 1.00 85.44 75 LYS A N 1
ATOM 580 C CA . LYS A 1 75 ? -15.803 -3.341 16.857 1.00 85.44 75 LYS A CA 1
ATOM 581 C C . LYS A 1 75 ? -17.275 -3.533 16.497 1.00 85.44 75 LYS A C 1
ATOM 583 O O . LYS A 1 75 ? -17.670 -4.650 16.189 1.00 85.44 75 LYS A O 1
ATOM 588 N N . GLU A 1 76 ? -18.049 -2.450 16.465 1.00 87.94 76 GLU A N 1
ATOM 589 C CA . GLU A 1 76 ? -19.471 -2.481 16.093 1.00 87.94 76 GLU A CA 1
ATOM 590 C C . GLU A 1 76 ? -19.669 -3.035 14.673 1.00 87.94 76 GLU A C 1
ATOM 592 O O . GLU A 1 76 ? -20.539 -3.868 14.434 1.00 87.94 76 GLU A O 1
ATOM 597 N N . VAL A 1 77 ? -18.821 -2.632 13.720 1.00 84.44 77 VAL A N 1
ATOM 598 C CA . VAL A 1 77 ? -18.861 -3.179 12.355 1.00 84.44 77 VAL A CA 1
ATOM 599 C C . VAL A 1 77 ? -18.403 -4.639 12.324 1.00 84.44 77 VAL A C 1
ATOM 601 O O . VAL A 1 77 ? -18.982 -5.430 11.583 1.00 84.44 77 VAL A O 1
ATOM 604 N N . ALA A 1 78 ? -17.402 -5.028 13.117 1.00 84.94 78 ALA A N 1
ATOM 605 C CA . ALA A 1 78 ? -16.913 -6.406 13.166 1.00 84.94 78 ALA A CA 1
ATOM 606 C C . ALA A 1 78 ? -17.987 -7.401 13.638 1.00 84.94 78 ALA A C 1
ATOM 608 O O . ALA A 1 78 ? -18.051 -8.515 13.116 1.00 84.94 78 ALA A O 1
ATOM 609 N N . GLU A 1 79 ? -18.877 -6.995 14.549 1.00 90.62 79 GLU A N 1
ATOM 610 C CA . GLU A 1 79 ? -20.016 -7.816 14.992 1.00 90.62 79 GLU A CA 1
ATOM 611 C C . GLU A 1 79 ? -20.967 -8.189 13.842 1.00 90.62 79 GLU A C 1
ATOM 613 O O . GLU A 1 79 ? -21.558 -9.270 13.847 1.00 90.62 79 GLU A O 1
ATOM 618 N N . LEU A 1 80 ? -21.064 -7.346 12.807 1.00 91.19 80 LEU A N 1
ATOM 619 C CA . LEU A 1 80 ? -21.875 -7.614 11.614 1.00 91.19 80 LEU A CA 1
ATOM 620 C C . LEU A 1 80 ? -21.251 -8.679 10.693 1.00 91.19 80 LEU A C 1
ATOM 622 O O . LEU A 1 80 ? -21.943 -9.241 9.842 1.00 91.19 80 LEU A O 1
ATOM 626 N N . TYR A 1 81 ? -19.959 -8.981 10.860 1.00 89.88 81 TYR A N 1
ATOM 627 C CA . TYR A 1 81 ? -19.202 -9.911 10.020 1.00 89.88 81 TYR A CA 1
ATOM 628 C C . TYR A 1 81 ? -18.502 -10.999 10.855 1.00 89.88 81 TYR A C 1
ATOM 630 O O . TYR A 1 81 ? -17.278 -11.122 10.806 1.00 89.88 81 TYR A O 1
ATOM 638 N N . PRO A 1 82 ? -19.247 -11.889 11.543 1.00 88.75 82 PRO A N 1
ATOM 639 C CA . PRO A 1 82 ? -18.683 -12.868 12.486 1.00 88.75 82 PRO A CA 1
ATOM 640 C C . PRO A 1 82 ? -17.775 -13.927 11.840 1.00 88.75 82 PRO A C 1
ATOM 642 O O . PRO A 1 82 ? -17.081 -14.667 12.530 1.00 88.75 82 PRO A O 1
ATOM 645 N N . LYS A 1 83 ? -17.787 -14.034 10.505 1.00 91.69 83 LYS A N 1
ATOM 646 C CA . LYS A 1 83 ? -16.894 -14.924 9.749 1.00 91.69 83 LYS A CA 1
ATOM 647 C C . LYS A 1 83 ? -15.468 -14.374 9.636 1.00 91.69 83 LYS A C 1
ATOM 649 O O . LYS A 1 83 ? -14.564 -15.137 9.312 1.00 91.69 83 LYS A O 1
ATOM 654 N N . ILE A 1 84 ? -15.279 -13.072 9.845 1.00 88.75 84 ILE A N 1
ATOM 655 C CA . ILE A 1 84 ? -13.986 -12.398 9.750 1.00 88.75 84 ILE A CA 1
ATOM 656 C C . ILE A 1 84 ? -13.440 -12.254 11.168 1.00 88.75 84 ILE A C 1
ATOM 658 O O . ILE A 1 84 ? -14.098 -11.691 12.040 1.00 88.75 84 ILE A O 1
ATOM 662 N N . LYS A 1 85 ? -12.232 -12.769 11.412 1.00 88.81 85 LYS A N 1
ATOM 663 C CA . LYS A 1 85 ? -11.563 -12.590 12.702 1.00 88.81 85 LYS A CA 1
ATOM 664 C C . LYS A 1 85 ? -11.182 -11.117 12.869 1.00 88.81 85 LYS A C 1
ATOM 666 O O . LYS A 1 85 ? -10.528 -10.552 11.997 1.00 88.81 85 LYS A O 1
ATOM 671 N N . PHE A 1 86 ? -11.564 -10.521 13.993 1.00 89.56 86 PHE A N 1
ATOM 672 C CA . PHE A 1 86 ? -11.221 -9.145 14.338 1.00 89.56 86 PHE A CA 1
ATOM 673 C C . PHE A 1 86 ? -10.293 -9.126 15.554 1.00 89.56 86 PHE A C 1
ATOM 675 O O . PHE A 1 86 ? -10.684 -9.555 16.637 1.00 89.56 86 PHE A O 1
ATOM 682 N N . ASP A 1 87 ? -9.077 -8.612 15.367 1.00 88.44 87 ASP A N 1
ATOM 683 C CA . ASP A 1 87 ? -8.076 -8.418 16.416 1.00 88.44 87 ASP A CA 1
ATOM 684 C C . ASP A 1 87 ? -7.641 -6.947 16.449 1.00 88.44 87 ASP A C 1
ATOM 686 O O . ASP A 1 87 ? -7.694 -6.236 15.445 1.00 88.44 87 ASP A O 1
ATOM 690 N N . THR A 1 88 ? -7.179 -6.482 17.610 1.00 87.81 88 THR A N 1
ATOM 691 C CA . THR A 1 88 ? -6.762 -5.088 17.814 1.00 87.81 88 THR A CA 1
ATOM 692 C C . THR A 1 88 ? -5.331 -5.044 18.323 1.00 87.81 88 THR A C 1
ATOM 694 O O . THR A 1 88 ? -4.991 -5.776 19.252 1.00 87.81 88 THR A O 1
ATOM 697 N N . MET A 1 89 ? -4.502 -4.162 17.769 1.00 85.44 89 MET A N 1
ATOM 698 C CA . MET A 1 89 ? -3.102 -4.012 18.161 1.00 85.44 89 MET A CA 1
ATOM 699 C C . MET A 1 89 ? -2.742 -2.530 18.267 1.00 85.44 89 MET A C 1
ATOM 701 O O . MET A 1 89 ? -3.157 -1.729 17.431 1.00 85.44 89 MET A O 1
ATOM 705 N N . ILE A 1 90 ? -1.974 -2.161 19.294 1.00 86.88 90 ILE A N 1
ATOM 706 C CA . ILE A 1 90 ? -1.453 -0.795 19.435 1.00 86.88 90 ILE A CA 1
ATOM 707 C C . ILE A 1 90 ? -0.383 -0.565 18.358 1.00 86.88 90 ILE A C 1
ATOM 709 O O . ILE A 1 90 ? 0.358 -1.483 18.001 1.00 86.88 90 ILE A O 1
ATOM 713 N N . ILE A 1 91 ? -0.332 0.650 17.806 1.00 84.69 91 ILE A N 1
ATOM 714 C CA . ILE A 1 91 ? 0.471 0.978 16.621 1.00 84.69 91 ILE A CA 1
ATOM 715 C C . ILE A 1 91 ? 1.980 0.749 16.810 1.00 84.69 91 ILE A C 1
ATOM 717 O O . ILE A 1 91 ? 2.660 0.361 15.866 1.00 84.69 91 ILE A O 1
ATOM 721 N N . ASP A 1 92 ? 2.505 0.934 18.019 1.00 85.50 92 ASP A N 1
ATOM 722 C CA . ASP A 1 92 ? 3.910 0.689 18.357 1.00 85.50 92 ASP A CA 1
ATOM 723 C C . ASP A 1 92 ? 4.275 -0.800 18.245 1.00 85.50 92 ASP A C 1
ATOM 725 O O . ASP A 1 92 ? 5.231 -1.162 17.554 1.00 85.50 92 ASP A O 1
ATOM 729 N N . ASN A 1 93 ? 3.462 -1.671 18.846 1.00 83.75 93 ASN A N 1
ATOM 730 C CA . ASN A 1 93 ? 3.597 -3.114 18.735 1.00 83.75 93 ASN A CA 1
ATOM 731 C C . ASN A 1 93 ? 3.342 -3.572 17.293 1.00 83.75 93 ASN A C 1
ATOM 733 O O . ASN A 1 93 ? 4.079 -4.411 16.790 1.00 83.75 93 ASN A O 1
ATOM 737 N N . CYS A 1 94 ? 2.373 -2.977 16.592 1.00 87.06 94 CYS A N 1
ATOM 738 C CA . CYS A 1 94 ? 2.104 -3.267 15.181 1.00 87.06 94 CYS A CA 1
ATOM 739 C C . CYS A 1 94 ? 3.334 -3.005 14.304 1.00 87.06 94 CYS A C 1
ATOM 741 O O . CYS A 1 94 ? 3.759 -3.889 13.563 1.00 87.06 94 CYS A O 1
ATOM 743 N N . CYS A 1 95 ? 3.975 -1.843 14.447 1.00 87.75 95 CYS A N 1
ATOM 744 C CA . CYS A 1 95 ? 5.209 -1.521 13.730 1.00 87.75 95 CYS A CA 1
ATOM 745 C C . CYS A 1 95 ? 6.345 -2.506 14.052 1.00 87.75 95 CYS A C 1
ATOM 747 O O . CYS A 1 95 ? 7.050 -2.945 13.144 1.00 87.75 95 CYS A O 1
ATOM 749 N N . MET A 1 96 ? 6.515 -2.892 15.321 1.00 88.19 96 MET A N 1
ATOM 750 C CA . MET A 1 96 ? 7.520 -3.888 15.711 1.00 88.19 96 MET A CA 1
ATOM 751 C C . MET A 1 96 ? 7.230 -5.262 15.084 1.00 88.19 96 MET A C 1
ATOM 753 O O . MET A 1 96 ? 8.126 -5.883 14.512 1.00 88.19 96 MET A O 1
ATOM 757 N N . GLN A 1 97 ? 5.980 -5.720 15.152 1.00 89.25 97 GLN A N 1
ATOM 758 C CA . GLN A 1 97 ? 5.538 -7.003 14.604 1.00 89.25 97 GLN A CA 1
ATOM 759 C C . GLN A 1 97 ? 5.618 -7.044 13.076 1.00 89.25 97 GLN A 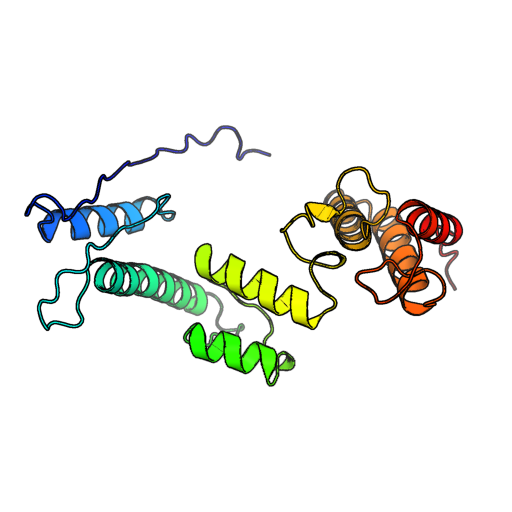C 1
ATOM 761 O O . GLN A 1 97 ? 5.980 -8.076 12.520 1.00 89.25 97 GLN A O 1
ATOM 766 N N . LEU A 1 98 ? 5.350 -5.928 12.391 1.00 89.12 98 LEU A N 1
ATOM 767 C CA . LEU A 1 98 ? 5.506 -5.815 10.939 1.00 89.12 98 LEU A CA 1
ATOM 768 C C . LEU A 1 98 ? 6.950 -6.067 10.502 1.00 89.12 98 LEU A C 1
ATOM 770 O O . LEU A 1 98 ? 7.179 -6.696 9.475 1.00 89.12 98 LEU A O 1
ATOM 774 N N . VAL A 1 99 ? 7.927 -5.619 11.290 1.00 89.06 99 VAL A N 1
ATOM 775 C CA . VAL A 1 99 ? 9.346 -5.861 11.001 1.00 89.06 99 VAL A CA 1
ATOM 776 C C . VAL A 1 99 ? 9.771 -7.275 11.409 1.00 89.06 99 VAL A C 1
ATOM 778 O O . VAL A 1 99 ? 10.543 -7.907 10.692 1.00 89.06 99 VAL A O 1
ATOM 781 N N . GLN A 1 100 ? 9.285 -7.783 12.546 1.00 89.44 100 GLN A N 1
ATOM 782 C CA . GLN A 1 100 ? 9.683 -9.095 13.074 1.00 89.44 100 GLN A CA 1
ATOM 783 C C . GLN A 1 100 ? 9.050 -10.271 12.320 1.00 89.44 100 GLN A C 1
ATOM 785 O O . GLN A 1 100 ? 9.737 -11.233 11.983 1.00 89.44 100 GLN A O 1
ATOM 790 N N . ASN A 1 101 ? 7.742 -10.217 12.083 1.00 90.56 101 ASN A N 1
ATOM 791 C CA . ASN A 1 101 ? 6.985 -11.262 11.408 1.00 90.56 101 ASN A CA 1
ATOM 792 C C . ASN A 1 101 ? 5.761 -10.659 10.687 1.00 90.56 101 ASN A C 1
ATOM 794 O O . ASN A 1 101 ? 4.647 -10.732 11.213 1.00 90.56 101 ASN A O 1
ATOM 798 N N . PRO A 1 102 ? 5.930 -10.084 9.482 1.00 89.31 102 PRO A N 1
ATOM 799 C CA . PRO A 1 102 ? 4.827 -9.460 8.748 1.00 89.31 102 PRO A CA 1
ATOM 800 C C . PRO A 1 102 ? 3.742 -10.456 8.307 1.00 89.31 102 PRO A C 1
ATOM 802 O O . PRO A 1 102 ? 2.602 -10.058 8.099 1.00 89.31 102 PRO A O 1
ATOM 805 N N . TYR A 1 103 ? 4.063 -11.751 8.203 1.00 90.19 103 TYR A N 1
ATOM 806 C CA . TYR A 1 103 ? 3.149 -12.796 7.715 1.00 90.19 103 TYR A CA 1
ATOM 807 C C . TYR A 1 103 ? 1.977 -13.105 8.654 1.00 90.19 103 TYR A C 1
ATOM 809 O O . TYR A 1 103 ? 1.074 -13.846 8.279 1.00 90.19 103 TYR A O 1
ATOM 817 N N . GLN A 1 104 ? 1.994 -12.575 9.880 1.00 89.06 104 GLN A N 1
ATOM 818 C CA . GLN A 1 104 ? 0.868 -12.700 10.808 1.00 89.06 104 GLN A CA 1
ATOM 819 C C . GLN A 1 104 ? -0.316 -11.790 10.442 1.00 89.06 104 GLN A C 1
ATOM 821 O O . GLN A 1 104 ? -1.411 -11.984 10.966 1.00 89.06 104 GLN A O 1
ATOM 826 N N . PHE A 1 105 ? -0.092 -10.784 9.590 1.00 89.19 105 PHE A N 1
ATOM 827 C CA . PHE A 1 105 ? -1.102 -9.810 9.194 1.00 89.19 105 PHE A CA 1
ATOM 828 C C . PHE A 1 105 ? -1.752 -10.190 7.864 1.00 89.19 105 PHE A C 1
ATOM 830 O O . PHE A 1 105 ? -1.088 -10.698 6.963 1.00 89.19 105 PHE A O 1
ATOM 837 N N . ASP A 1 106 ? -3.044 -9.887 7.746 1.00 89.25 106 ASP A N 1
ATOM 838 C CA . ASP A 1 106 ? -3.823 -10.072 6.517 1.00 89.25 106 ASP A CA 1
ATOM 839 C C . ASP A 1 106 ? -4.329 -8.713 6.010 1.00 89.25 106 ASP A C 1
ATOM 841 O O . ASP A 1 106 ? -3.773 -8.134 5.077 1.00 89.25 106 ASP A O 1
ATOM 845 N N . VAL A 1 107 ? -5.300 -8.122 6.716 1.00 87.50 107 VAL A N 1
ATOM 846 C CA . VAL A 1 107 ? -5.833 -6.785 6.425 1.00 87.50 107 VAL A CA 1
ATOM 847 C C . VAL A 1 107 ? -5.622 -5.866 7.624 1.00 87.50 107 VAL A C 1
ATOM 849 O O . VAL A 1 107 ? -5.989 -6.201 8.749 1.00 87.50 107 VAL A O 1
ATOM 852 N N . LEU A 1 108 ? -5.057 -4.682 7.378 1.00 88.19 108 LEU A N 1
ATOM 853 C CA . LEU A 1 108 ? -4.855 -3.643 8.385 1.00 88.19 108 LEU A CA 1
ATOM 854 C C . LEU A 1 108 ? -5.768 -2.448 8.103 1.00 88.19 108 LEU A C 1
ATOM 856 O O . LEU A 1 108 ? -5.795 -1.923 6.992 1.00 88.19 108 LEU A O 1
ATOM 860 N N . VAL A 1 109 ? -6.489 -1.999 9.128 1.00 86.00 109 VAL A N 1
ATOM 861 C CA . VAL A 1 109 ? -7.383 -0.837 9.065 1.00 86.00 109 VAL A CA 1
ATOM 862 C C . VAL A 1 109 ? -6.966 0.138 10.156 1.00 86.00 109 VAL A C 1
ATOM 864 O O . VAL A 1 109 ? -6.842 -0.243 11.318 1.00 86.00 109 VAL A O 1
ATOM 867 N N . MET A 1 110 ? -6.706 1.390 9.784 1.00 85.06 110 MET A N 1
ATOM 868 C CA . MET A 1 110 ? -6.185 2.391 10.713 1.00 85.06 110 MET A CA 1
ATOM 869 C C . MET A 1 110 ? -6.524 3.825 10.279 1.00 85.06 110 MET A C 1
ATOM 871 O O . MET A 1 110 ? -6.785 4.061 9.096 1.00 85.06 110 MET A O 1
ATOM 875 N N . PRO A 1 111 ? -6.489 4.797 11.207 1.00 83.12 111 PRO A N 1
ATOM 876 C CA . PRO A 1 111 ? -6.583 6.218 10.890 1.00 83.12 111 PRO A CA 1
ATOM 877 C C . PRO A 1 111 ? -5.465 6.697 9.952 1.00 83.12 111 PRO A C 1
ATOM 879 O O . PRO A 1 111 ? -4.371 6.133 9.919 1.00 83.12 111 PRO A O 1
ATOM 882 N N . ASN A 1 112 ? -5.716 7.800 9.239 1.00 78.12 112 ASN A N 1
ATOM 883 C CA . ASN A 1 112 ? -4.852 8.341 8.178 1.00 78.12 112 ASN A CA 1
ATOM 884 C C . ASN A 1 112 ? -3.362 8.460 8.565 1.00 78.12 112 ASN A C 1
ATOM 886 O O . ASN A 1 112 ? -2.487 8.024 7.817 1.00 78.12 112 ASN A O 1
ATOM 890 N N . LEU A 1 113 ? -3.059 9.021 9.743 1.00 79.50 113 LEU A N 1
ATOM 891 C CA . LEU A 1 113 ? -1.673 9.203 10.191 1.00 79.50 113 LEU A CA 1
ATOM 892 C C . LEU A 1 113 ? -0.943 7.863 10.353 1.00 79.50 113 LEU A C 1
ATOM 894 O O . LEU A 1 113 ? 0.172 7.708 9.859 1.00 79.50 113 LEU A O 1
ATOM 898 N N . TYR A 1 114 ? -1.574 6.902 11.028 1.00 83.44 114 TYR A N 1
ATOM 899 C CA . TYR A 1 114 ? -0.999 5.574 11.230 1.00 83.44 114 TYR A CA 1
ATOM 900 C C . TYR A 1 114 ? -0.874 4.833 9.896 1.00 83.44 114 TYR A C 1
ATOM 902 O O . TYR A 1 114 ? 0.156 4.209 9.657 1.00 83.44 114 TYR A O 1
ATOM 910 N N . GLY A 1 115 ? -1.849 5.012 8.995 1.00 82.88 115 GLY A N 1
ATOM 911 C CA . GLY A 1 115 ? -1.828 4.477 7.631 1.00 82.88 115 GLY A CA 1
ATOM 912 C C . GLY A 1 115 ? -0.589 4.912 6.869 1.00 82.88 115 GLY A C 1
ATOM 913 O O . GLY A 1 115 ? 0.140 4.078 6.355 1.00 82.88 115 GLY A O 1
ATOM 914 N N . ASN A 1 116 ? -0.270 6.205 6.892 1.00 80.31 116 ASN A N 1
ATOM 915 C CA . ASN A 1 116 ? 0.927 6.721 6.230 1.00 80.31 116 ASN A CA 1
ATOM 916 C C . ASN A 1 116 ? 2.232 6.142 6.823 1.00 80.31 116 ASN A C 1
ATOM 918 O O . ASN A 1 116 ? 3.173 5.828 6.094 1.00 80.31 116 ASN A O 1
ATOM 922 N N . ILE A 1 117 ? 2.300 5.965 8.146 1.00 83.88 117 ILE A N 1
ATOM 923 C CA . ILE A 1 117 ? 3.474 5.363 8.800 1.00 83.88 117 ILE A CA 1
ATOM 924 C C . ILE A 1 117 ? 3.635 3.903 8.363 1.00 83.88 117 ILE A C 1
ATOM 926 O O . ILE A 1 117 ? 4.716 3.508 7.920 1.00 83.88 117 ILE A O 1
ATOM 930 N N . VAL A 1 118 ? 2.561 3.117 8.460 1.00 85.38 118 VAL A N 1
ATOM 931 C CA . VAL A 1 118 ? 2.575 1.690 8.127 1.00 85.38 118 VAL A CA 1
ATOM 932 C C . VAL A 1 118 ? 2.788 1.465 6.634 1.00 85.38 118 VAL A C 1
ATOM 934 O O . VAL A 1 118 ? 3.577 0.596 6.282 1.00 85.38 118 VAL A O 1
ATOM 937 N N . ASP A 1 119 ? 2.188 2.274 5.760 1.00 81.88 119 ASP A N 1
ATOM 938 C CA . ASP A 1 119 ? 2.378 2.196 4.306 1.00 81.88 119 ASP A CA 1
ATOM 939 C C . ASP A 1 119 ? 3.858 2.331 3.933 1.00 81.88 119 ASP A C 1
ATOM 941 O O . ASP A 1 119 ? 4.390 1.543 3.150 1.00 81.88 119 ASP A O 1
ATOM 945 N N . ASN A 1 120 ? 4.557 3.305 4.521 1.00 81.88 120 ASN A N 1
ATOM 946 C CA . ASN A 1 120 ? 5.979 3.509 4.258 1.00 81.88 120 ASN A CA 1
ATOM 947 C C . ASN A 1 120 ? 6.850 2.401 4.863 1.00 81.88 120 ASN A C 1
ATOM 949 O O . ASN A 1 120 ? 7.819 1.975 4.230 1.00 81.88 120 ASN A O 1
ATOM 953 N N . LEU A 1 121 ? 6.502 1.917 6.061 1.00 85.12 121 LEU A N 1
ATOM 954 C CA . LEU A 1 121 ? 7.191 0.798 6.703 1.00 85.12 121 LEU A CA 1
ATOM 955 C C . LEU A 1 121 ? 7.060 -0.480 5.861 1.00 85.12 121 LEU A C 1
ATOM 957 O O . LEU A 1 121 ? 8.064 -1.108 5.528 1.00 85.12 121 LEU A O 1
ATOM 961 N N . ALA A 1 122 ? 5.835 -0.825 5.464 1.00 84.31 122 ALA A N 1
ATOM 962 C CA . ALA A 1 122 ? 5.526 -1.997 4.657 1.00 84.31 122 ALA A CA 1
ATOM 963 C C . ALA A 1 122 ? 6.151 -1.904 3.260 1.00 84.31 122 ALA A C 1
ATOM 965 O O . ALA A 1 122 ? 6.754 -2.873 2.799 1.00 84.31 122 ALA A O 1
ATOM 966 N N . ALA A 1 123 ? 6.101 -0.732 2.615 1.00 82.25 123 ALA A N 1
ATOM 967 C CA . ALA A 1 123 ? 6.802 -0.502 1.355 1.00 82.25 123 ALA A CA 1
ATOM 968 C C . ALA A 1 123 ? 8.313 -0.741 1.506 1.00 82.25 123 ALA A C 1
ATOM 970 O O . ALA A 1 123 ? 8.921 -1.374 0.645 1.00 82.25 123 ALA A O 1
ATOM 971 N N . GLY A 1 124 ? 8.916 -0.304 2.617 1.00 80.38 124 GLY A N 1
ATOM 972 C CA . GLY A 1 124 ? 10.310 -0.593 2.959 1.00 80.38 124 GLY A CA 1
ATOM 973 C C . GLY A 1 124 ? 10.630 -2.091 3.005 1.00 80.38 124 GLY A C 1
ATOM 974 O O . GLY A 1 124 ? 11.653 -2.503 2.459 1.00 80.38 124 GLY A O 1
ATOM 975 N N . LEU A 1 125 ? 9.739 -2.910 3.574 1.00 80.56 125 LEU A N 1
ATOM 976 C CA . LEU A 1 125 ? 9.917 -4.367 3.676 1.00 80.56 125 LEU A CA 1
ATOM 977 C C . LEU A 1 125 ? 9.907 -5.078 2.312 1.00 80.56 125 LEU A C 1
ATOM 979 O O . LEU A 1 125 ? 10.572 -6.099 2.154 1.00 80.56 125 LEU A O 1
ATOM 983 N N . VAL A 1 126 ? 9.183 -4.545 1.321 1.00 79.75 126 VAL A N 1
ATOM 984 C CA . VAL A 1 126 ? 8.989 -5.193 0.006 1.00 79.75 126 VAL A CA 1
ATOM 985 C C . VAL A 1 126 ? 9.869 -4.635 -1.120 1.00 79.75 126 VAL A C 1
ATOM 987 O O . VAL A 1 126 ? 9.712 -5.036 -2.273 1.00 79.75 126 VAL A O 1
ATOM 990 N N . GLY A 1 127 ? 10.808 -3.732 -0.820 1.00 69.00 127 GLY A N 1
ATOM 991 C CA . GLY A 1 127 ? 11.743 -3.174 -1.814 1.00 69.00 127 GLY A CA 1
ATOM 992 C C . GLY A 1 127 ? 11.724 -1.650 -1.957 1.00 69.00 127 GLY A C 1
ATOM 993 O O . GLY A 1 127 ? 12.345 -1.110 -2.869 1.00 69.00 127 GLY A O 1
ATOM 994 N N . GLY A 1 128 ? 11.046 -0.944 -1.054 1.00 68.62 128 GLY A N 1
ATOM 995 C CA . GLY A 1 128 ? 11.082 0.509 -0.928 1.00 68.62 128 GLY A CA 1
ATOM 996 C C . GLY A 1 128 ? 10.050 1.262 -1.772 1.00 68.62 128 GLY A C 1
ATOM 997 O O . GLY A 1 128 ? 9.159 0.701 -2.413 1.00 68.62 128 GLY A O 1
ATOM 998 N N . ALA A 1 129 ? 10.177 2.592 -1.763 1.00 61.19 129 ALA A N 1
ATOM 999 C CA . ALA A 1 129 ? 9.174 3.497 -2.320 1.00 61.19 129 ALA A CA 1
ATOM 1000 C C . ALA A 1 129 ? 8.885 3.294 -3.816 1.00 61.19 129 ALA A C 1
ATOM 1002 O O . ALA A 1 129 ? 7.748 3.482 -4.241 1.00 61.19 129 ALA A O 1
ATOM 1003 N N . GLY A 1 130 ? 9.878 2.850 -4.596 1.00 57.88 130 GLY A N 1
ATOM 1004 C CA . GLY A 1 130 ? 9.739 2.607 -6.035 1.00 57.88 130 GLY A CA 1
ATOM 1005 C C . GLY A 1 130 ? 8.810 1.446 -6.409 1.00 57.88 130 GLY A C 1
ATOM 1006 O O . GLY A 1 130 ? 8.388 1.351 -7.564 1.00 57.88 130 GLY A O 1
ATOM 1007 N N . VAL A 1 131 ? 8.460 0.590 -5.442 1.00 60.75 131 VAL A N 1
ATOM 1008 C CA . VAL A 1 131 ? 7.603 -0.588 -5.646 1.00 60.75 131 VAL A CA 1
ATOM 1009 C C . VAL A 1 131 ? 6.225 -0.429 -4.990 1.00 60.75 131 VAL A C 1
ATOM 1011 O O . VAL A 1 131 ? 5.278 -1.068 -5.443 1.00 60.75 131 VAL A O 1
ATOM 1014 N N . GLY A 1 132 ? 6.060 0.461 -4.000 1.00 53.78 132 GLY A N 1
ATOM 1015 C CA . GLY A 1 132 ? 4.768 0.583 -3.313 1.00 53.78 132 GLY A CA 1
ATOM 1016 C C . GLY A 1 132 ? 4.527 1.773 -2.381 1.00 53.78 132 GLY A C 1
ATOM 1017 O O . GLY A 1 132 ? 3.503 1.756 -1.709 1.00 53.78 132 GLY A O 1
ATOM 1018 N N . ALA A 1 133 ? 5.387 2.801 -2.313 1.00 55.41 133 ALA A N 1
ATOM 1019 C CA . ALA A 1 133 ? 5.108 3.956 -1.442 1.00 55.41 133 ALA A CA 1
ATOM 1020 C C . ALA A 1 133 ? 4.577 5.171 -2.209 1.00 55.41 133 ALA A C 1
ATOM 1022 O O . ALA A 1 133 ? 4.916 5.417 -3.365 1.00 55.41 133 ALA A O 1
ATOM 1023 N N . ARG A 1 134 ? 3.791 5.989 -1.502 1.00 51.72 134 ARG A N 1
ATOM 1024 C CA . ARG A 1 134 ? 3.240 7.259 -1.998 1.00 51.72 134 ARG A CA 1
ATOM 1025 C C . ARG A 1 134 ? 4.258 8.403 -2.060 1.00 51.72 134 ARG A C 1
ATOM 1027 O O . ARG A 1 134 ? 3.939 9.449 -2.621 1.00 51.72 134 ARG A O 1
ATOM 1034 N N . HIS A 1 135 ? 5.458 8.245 -1.496 1.00 55.66 135 HIS A N 1
ATOM 1035 C CA . HIS A 1 135 ? 6.448 9.320 -1.477 1.00 55.66 135 HIS A CA 1
ATOM 1036 C C . HIS A 1 135 ? 7.281 9.370 -2.766 1.00 55.66 135 HIS A C 1
ATOM 1038 O O . HIS A 1 135 ? 8.045 8.441 -3.041 1.00 55.66 135 HIS A O 1
ATOM 1044 N N . PRO A 1 136 ? 7.199 10.468 -3.545 1.00 52.78 136 PRO A N 1
ATOM 1045 C CA . PRO A 1 136 ? 8.057 10.653 -4.700 1.00 52.78 136 PRO A CA 1
ATOM 1046 C C . PRO A 1 136 ? 9.503 10.814 -4.234 1.00 52.78 136 PRO A C 1
ATOM 1048 O O . PRO A 1 136 ? 9.824 11.665 -3.402 1.00 52.78 136 PRO A O 1
ATOM 1051 N N . PHE A 1 137 ? 10.400 10.013 -4.804 1.00 62.03 137 PHE A N 1
ATOM 1052 C CA . PHE A 1 137 ? 11.834 10.205 -4.644 1.00 62.03 137 PHE A CA 1
ATOM 1053 C C . PHE A 1 137 ? 12.230 11.504 -5.366 1.00 62.03 137 PHE A C 1
ATOM 1055 O O . PHE A 1 137 ? 12.565 11.497 -6.550 1.00 62.03 137 PHE A O 1
ATOM 1062 N N . ALA A 1 138 ? 12.150 12.640 -4.662 1.00 61.00 138 ALA A N 1
ATOM 1063 C CA . ALA A 1 138 ? 12.369 13.981 -5.218 1.00 61.00 138 ALA A CA 1
ATOM 1064 C C . ALA A 1 138 ? 13.735 14.124 -5.917 1.00 61.00 138 ALA A C 1
ATOM 1066 O O . ALA A 1 138 ? 13.881 14.877 -6.875 1.00 61.00 138 ALA A O 1
ATOM 1067 N N . GLN A 1 139 ? 14.726 13.335 -5.495 1.00 63.28 139 GLN A N 1
ATOM 1068 C CA . GLN A 1 139 ? 16.051 13.287 -6.113 1.00 63.28 139 GLN A CA 1
ATOM 1069 C C . GLN A 1 139 ? 16.070 12.643 -7.518 1.00 63.28 139 GLN A C 1
ATOM 1071 O O . GLN A 1 139 ? 17.064 12.807 -8.224 1.00 63.28 139 GLN A O 1
ATOM 1076 N N . ALA A 1 140 ? 15.015 11.936 -7.953 1.00 65.94 140 ALA A N 1
ATOM 1077 C CA . ALA A 1 140 ? 14.904 11.371 -9.308 1.00 65.94 140 ALA A CA 1
ATOM 1078 C C . ALA A 1 140 ? 14.249 12.301 -10.335 1.00 65.94 140 ALA A C 1
ATOM 1080 O O . ALA A 1 140 ? 14.238 11.964 -11.524 1.00 65.94 140 ALA A O 1
ATOM 1081 N N . VAL A 1 141 ? 13.706 13.448 -9.918 1.00 74.50 141 VAL A N 1
ATOM 1082 C CA . VAL A 1 141 ? 12.985 14.353 -10.823 1.00 74.50 141 VAL A CA 1
ATOM 1083 C C . VAL A 1 141 ? 13.910 14.804 -11.956 1.00 74.50 141 VAL A C 1
ATOM 1085 O O . VAL A 1 141 ? 14.986 15.347 -11.718 1.00 74.50 141 VAL A O 1
ATOM 1088 N N . GLY A 1 142 ? 13.504 14.531 -13.200 1.00 76.69 142 GLY A N 1
ATOM 1089 C CA . GLY A 1 142 ? 14.240 14.918 -14.409 1.00 76.69 142 GLY A CA 1
ATOM 1090 C C . GLY A 1 142 ? 15.547 14.160 -14.667 1.00 76.69 142 GLY A C 1
ATOM 1091 O O . GLY A 1 142 ? 16.286 14.540 -15.569 1.00 76.69 142 GLY A O 1
ATOM 1092 N N . ARG A 1 143 ? 15.859 13.102 -13.903 1.00 81.12 143 ARG A N 1
ATOM 1093 C CA . ARG A 1 143 ? 17.167 12.418 -13.971 1.00 81.12 143 ARG A CA 1
ATOM 1094 C C . ARG A 1 143 ? 17.146 11.019 -14.591 1.00 81.12 143 ARG A C 1
ATOM 1096 O O . ARG A 1 143 ? 18.193 10.391 -14.644 1.00 81.12 143 ARG A O 1
ATOM 1103 N N . ASN A 1 144 ? 15.994 10.524 -15.057 1.00 85.88 144 ASN A N 1
ATOM 1104 C CA . ASN A 1 144 ? 15.857 9.189 -15.674 1.00 85.88 144 ASN A CA 1
ATOM 1105 C C . ASN A 1 144 ? 16.375 8.035 -14.776 1.00 85.88 144 ASN A C 1
ATOM 1107 O O . ASN A 1 144 ? 16.894 7.036 -15.265 1.00 85.88 144 ASN A O 1
ATOM 1111 N N . ILE A 1 145 ? 16.253 8.175 -13.451 1.00 84.44 145 ILE A N 1
ATOM 1112 C CA . ILE A 1 145 ? 16.690 7.173 -12.454 1.00 84.44 145 ILE A CA 1
ATOM 1113 C C . ILE A 1 145 ? 15.540 6.631 -11.589 1.00 84.44 145 ILE A C 1
ATOM 1115 O O . ILE A 1 145 ? 15.775 5.824 -10.694 1.00 84.44 145 ILE A O 1
ATOM 1119 N N . ALA A 1 146 ? 14.310 7.098 -11.812 1.00 85.00 146 ALA A N 1
ATOM 1120 C CA . ALA A 1 146 ? 13.134 6.644 -11.074 1.00 85.00 146 ALA A CA 1
ATOM 1121 C C . ALA A 1 146 ? 12.777 5.193 -11.431 1.00 85.00 146 ALA A C 1
ATOM 1123 O O . ALA A 1 146 ? 12.901 4.788 -12.588 1.00 85.00 146 ALA A O 1
ATOM 1124 N N . ASN A 1 147 ? 12.263 4.439 -10.463 1.00 86.25 147 ASN A N 1
ATOM 1125 C CA . ASN A 1 147 ? 11.655 3.139 -10.719 1.00 86.25 147 ASN A CA 1
ATOM 1126 C C . ASN A 1 147 ? 10.187 3.312 -11.142 1.00 86.25 147 ASN A C 1
ATOM 1128 O O . ASN A 1 147 ? 9.395 3.828 -10.352 1.00 86.25 147 ASN A O 1
ATOM 1132 N N . PRO A 1 148 ? 9.795 2.894 -12.360 1.00 88.75 148 PRO A N 1
ATOM 1133 C CA . PRO A 1 148 ? 8.419 3.030 -12.830 1.00 88.75 148 PRO A CA 1
ATOM 1134 C C . PRO A 1 148 ? 7.487 1.916 -12.316 1.00 88.75 148 PRO A C 1
ATOM 1136 O O . PRO A 1 148 ? 6.294 1.949 -12.612 1.00 88.75 148 PRO A O 1
ATOM 1139 N N . THR A 1 149 ? 7.995 0.932 -11.563 1.00 88.19 149 THR A N 1
ATOM 1140 C CA . THR A 1 149 ? 7.251 -0.271 -11.144 1.00 88.19 149 THR A CA 1
ATOM 1141 C C . THR A 1 149 ? 5.941 0.060 -10.433 1.00 88.19 149 THR A C 1
ATOM 1143 O O . THR A 1 149 ? 4.890 -0.413 -10.868 1.00 88.19 149 THR A O 1
ATOM 1146 N N . ALA A 1 150 ? 5.969 0.901 -9.391 1.00 85.94 150 ALA A N 1
ATOM 1147 C CA . ALA A 1 150 ? 4.764 1.266 -8.642 1.00 85.94 150 ALA A CA 1
ATOM 1148 C C . ALA A 1 150 ? 3.672 1.876 -9.542 1.00 85.94 150 ALA A C 1
ATOM 1150 O O . ALA A 1 150 ? 2.495 1.522 -9.432 1.00 85.94 150 ALA A O 1
ATOM 1151 N N . MET A 1 151 ? 4.056 2.751 -10.479 1.00 89.38 151 MET A N 1
ATOM 1152 C CA . MET A 1 151 ? 3.112 3.398 -11.394 1.00 89.38 151 MET A CA 1
ATOM 1153 C C . MET A 1 151 ? 2.541 2.412 -12.420 1.00 89.38 151 MET A C 1
ATOM 1155 O O . MET A 1 151 ? 1.340 2.428 -12.678 1.00 89.38 151 MET A O 1
ATOM 1159 N N . LEU A 1 152 ? 3.370 1.523 -12.975 1.00 90.94 152 LEU A N 1
ATOM 1160 C CA . LEU A 1 152 ? 2.922 0.510 -13.936 1.00 90.94 152 LEU A CA 1
ATOM 1161 C C . LEU A 1 152 ? 1.952 -0.491 -13.295 1.00 90.94 152 LEU A C 1
ATOM 1163 O O . LEU A 1 152 ? 0.923 -0.818 -13.886 1.00 90.94 152 LEU A O 1
ATOM 1167 N N . LEU A 1 153 ? 2.230 -0.935 -12.067 1.00 90.38 153 LEU A N 1
ATOM 1168 C CA . LEU A 1 153 ? 1.320 -1.804 -11.313 1.00 90.38 153 LEU A CA 1
ATOM 1169 C C . LEU A 1 153 ? 0.028 -1.073 -10.917 1.00 90.38 153 LEU A C 1
ATOM 1171 O O . LEU A 1 153 ? -1.053 -1.655 -10.984 1.00 90.38 153 LEU A O 1
ATOM 1175 N N . SER A 1 154 ? 0.105 0.219 -10.587 1.00 88.81 154 SER A N 1
ATOM 1176 C CA . SER A 1 154 ? -1.087 1.040 -10.332 1.00 88.81 154 SER A CA 1
ATOM 1177 C C . SER A 1 154 ? -1.952 1.189 -11.588 1.00 88.81 154 SER A C 1
ATOM 1179 O O . SER A 1 154 ? -3.169 1.022 -11.524 1.00 88.81 154 SER A O 1
ATOM 1181 N N . ALA A 1 155 ? -1.332 1.419 -12.749 1.00 92.25 155 ALA A N 1
ATOM 1182 C CA . ALA A 1 155 ? -2.021 1.450 -14.037 1.00 92.25 155 ALA A CA 1
ATOM 1183 C C . ALA A 1 155 ? -2.649 0.088 -14.382 1.00 92.25 155 ALA A C 1
ATOM 1185 O O . ALA A 1 155 ? -3.785 0.034 -14.845 1.00 92.25 155 ALA A O 1
ATOM 1186 N N . SER A 1 156 ? -1.965 -1.022 -14.088 1.00 92.50 156 SER A N 1
ATOM 1187 C CA . SER A 1 156 ? -2.522 -2.375 -14.209 1.00 92.50 156 SER A CA 1
ATOM 1188 C C . SER A 1 156 ? -3.772 -2.554 -13.340 1.00 92.50 156 SER A C 1
ATOM 1190 O O . SER A 1 156 ? -4.787 -3.059 -13.825 1.00 92.50 156 SER A O 1
ATOM 1192 N N . ASN A 1 157 ? -3.744 -2.112 -12.082 1.00 90.25 157 ASN A N 1
ATOM 1193 C CA . ASN A 1 157 ? -4.905 -2.179 -11.191 1.00 90.25 157 ASN A CA 1
ATOM 1194 C C . ASN A 1 157 ? -6.060 -1.303 -11.696 1.00 90.25 157 ASN A C 1
ATOM 1196 O O . ASN A 1 157 ? -7.213 -1.727 -11.664 1.00 90.25 157 ASN A O 1
ATOM 1200 N N . MET A 1 158 ? -5.755 -0.121 -12.236 1.00 93.00 158 MET A N 1
ATOM 1201 C CA . MET A 1 158 ? -6.743 0.740 -12.888 1.00 93.00 158 MET A CA 1
ATOM 1202 C C . MET A 1 158 ? -7.385 0.049 -14.102 1.00 93.00 158 MET A C 1
ATOM 1204 O O . MET A 1 158 ? -8.605 0.068 -14.231 1.00 93.00 158 MET A O 1
ATOM 1208 N N . LEU A 1 159 ? -6.604 -0.607 -14.969 1.00 92.62 159 LEU A N 1
ATOM 1209 C CA . LEU A 1 159 ? -7.147 -1.371 -16.102 1.00 92.62 159 LEU A CA 1
ATOM 1210 C C . LEU A 1 159 ? -8.089 -2.485 -15.634 1.00 92.62 159 LEU A C 1
ATOM 1212 O O . LEU A 1 159 ? -9.151 -2.675 -16.222 1.00 92.62 159 LEU A O 1
ATOM 1216 N N . ARG A 1 160 ? -7.743 -3.176 -14.541 1.00 92.56 160 ARG A N 1
ATOM 1217 C CA . ARG A 1 160 ? -8.626 -4.179 -13.930 1.00 92.56 160 ARG A CA 1
ATOM 1218 C C . ARG A 1 160 ? -9.928 -3.551 -13.433 1.00 92.56 160 ARG A C 1
ATOM 1220 O O . ARG A 1 160 ? -10.991 -4.104 -13.680 1.00 92.56 160 ARG A O 1
ATOM 1227 N N . HIS A 1 161 ? -9.861 -2.375 -12.809 1.00 91.00 161 HIS A N 1
ATOM 1228 C CA . HIS A 1 161 ? -11.047 -1.629 -12.373 1.00 91.00 161 HIS A CA 1
ATOM 1229 C C . HIS A 1 161 ? -11.958 -1.202 -13.541 1.00 91.00 161 HIS A C 1
ATOM 1231 O O . HIS A 1 161 ? -13.167 -1.090 -13.370 1.00 91.00 161 HIS A O 1
ATOM 1237 N N . LEU A 1 162 ? -11.398 -1.010 -14.740 1.00 94.31 162 LEU A N 1
ATOM 1238 C CA . LEU A 1 162 ? -12.137 -0.716 -15.974 1.00 94.31 162 LEU A CA 1
ATOM 1239 C C . LEU A 1 162 ? -12.636 -1.977 -16.710 1.00 94.31 162 LEU A C 1
ATOM 1241 O O . LEU A 1 162 ? -13.078 -1.872 -17.851 1.00 94.31 162 LEU A O 1
ATOM 1245 N N . ASN A 1 163 ? -12.567 -3.159 -16.086 1.00 93.75 163 ASN A N 1
ATOM 1246 C CA . ASN A 1 163 ? -12.892 -4.465 -16.680 1.00 93.75 163 ASN A CA 1
ATOM 1247 C C . ASN A 1 163 ? -12.011 -4.858 -17.885 1.00 93.75 163 ASN A C 1
ATOM 1249 O O . ASN A 1 163 ? -12.391 -5.694 -18.703 1.00 93.75 163 ASN A O 1
ATOM 1253 N N . LEU A 1 164 ? -10.807 -4.291 -17.995 1.00 93.62 164 LEU A N 1
ATOM 1254 C CA . LEU A 1 164 ? -9.820 -4.629 -19.024 1.00 93.62 164 LEU A CA 1
ATOM 1255 C C . LEU A 1 164 ? -8.802 -5.641 -18.480 1.00 93.62 164 LEU A C 1
ATOM 1257 O O . LEU A 1 164 ? -7.599 -5.372 -18.416 1.00 93.62 164 LEU A O 1
ATOM 1261 N N . GLU A 1 165 ? -9.285 -6.813 -18.061 1.00 93.81 165 GLU A N 1
ATOM 1262 C CA . GLU A 1 165 ? -8.466 -7.825 -17.377 1.00 93.81 165 GLU A CA 1
ATOM 1263 C C . GLU A 1 165 ? -7.303 -8.336 -18.225 1.00 93.81 165 GLU A C 1
ATOM 1265 O O . GLU A 1 165 ? -6.187 -8.454 -17.723 1.00 93.81 165 GLU A O 1
ATOM 1270 N N . TYR A 1 166 ? -7.536 -8.573 -19.519 1.00 92.88 166 TYR A N 1
ATOM 1271 C CA . TYR A 1 166 ? -6.499 -9.026 -20.446 1.00 92.88 166 TYR A CA 1
ATOM 1272 C C . TYR A 1 166 ? -5.299 -8.065 -20.468 1.00 92.88 166 TYR A C 1
ATOM 1274 O O . TYR A 1 166 ? -4.154 -8.479 -20.287 1.00 92.88 166 TYR A O 1
ATOM 1282 N N . HIS A 1 167 ? -5.561 -6.762 -20.612 1.00 93.00 167 HIS A N 1
ATOM 1283 C CA . HIS A 1 167 ? -4.511 -5.743 -20.623 1.00 93.00 167 HIS A CA 1
ATOM 1284 C C . HIS A 1 167 ? -3.866 -5.565 -19.248 1.00 93.00 167 HIS A C 1
ATOM 1286 O O . HIS A 1 167 ? -2.653 -5.383 -19.163 1.00 93.00 167 HIS A O 1
ATOM 1292 N N . SER A 1 168 ? -4.659 -5.650 -18.176 1.00 93.50 168 SER A N 1
ATOM 1293 C CA . SER A 1 168 ? -4.144 -5.610 -16.808 1.00 93.50 168 SER A CA 1
ATOM 1294 C C . SER A 1 168 ? -3.134 -6.732 -16.564 1.00 93.50 168 SER A C 1
ATOM 1296 O O . SER A 1 168 ? -1.999 -6.464 -16.173 1.00 93.50 168 SER A O 1
ATOM 1298 N N . ASN A 1 169 ? -3.507 -7.978 -16.858 1.00 93.31 169 ASN A N 1
ATOM 1299 C CA . ASN A 1 169 ? -2.645 -9.135 -16.632 1.00 93.31 169 ASN A CA 1
ATOM 1300 C C . ASN A 1 169 ? -1.393 -9.065 -17.513 1.00 93.31 169 ASN A C 1
ATOM 1302 O O . ASN A 1 169 ? -0.290 -9.219 -17.000 1.00 93.31 169 ASN A O 1
ATOM 1306 N N . MET A 1 170 ? -1.533 -8.687 -18.788 1.00 93.88 170 MET A N 1
ATOM 1307 C CA . MET A 1 170 ? -0.395 -8.508 -19.696 1.00 93.88 170 MET A CA 1
ATOM 1308 C C . MET A 1 170 ? 0.649 -7.517 -19.149 1.00 93.88 170 MET A C 1
ATOM 1310 O O . MET A 1 170 ? 1.844 -7.811 -19.165 1.00 93.88 170 MET A O 1
ATOM 1314 N N . VAL A 1 171 ? 0.219 -6.361 -18.627 1.00 93.81 171 VAL A N 1
ATOM 1315 C CA . VAL A 1 171 ? 1.135 -5.371 -18.030 1.00 93.81 171 VAL A CA 1
ATOM 1316 C C . VAL A 1 171 ? 1.726 -5.887 -16.715 1.00 93.81 171 VAL A C 1
ATOM 1318 O O . VAL A 1 171 ? 2.939 -5.807 -16.518 1.00 93.81 171 VAL A O 1
ATOM 1321 N N . SER A 1 172 ? 0.894 -6.431 -15.819 1.00 93.69 172 SER A N 1
ATOM 1322 C CA . SER A 1 172 ? 1.339 -6.954 -14.520 1.00 93.69 172 SER A CA 1
ATOM 1323 C C . SER A 1 172 ? 2.390 -8.053 -14.679 1.00 93.69 172 SER A C 1
ATOM 1325 O O . SER A 1 172 ? 3.421 -8.037 -14.002 1.00 93.69 172 SER A O 1
ATOM 1327 N N . ASP A 1 173 ? 2.156 -8.987 -15.596 1.00 93.81 173 ASP A N 1
ATOM 1328 C CA . ASP A 1 173 ? 3.012 -10.148 -15.804 1.00 93.81 173 ASP A CA 1
ATOM 1329 C C . ASP A 1 173 ? 4.313 -9.766 -16.508 1.00 93.81 173 ASP A C 1
ATOM 1331 O O . ASP A 1 173 ? 5.377 -10.247 -16.110 1.00 93.81 173 ASP A O 1
ATOM 1335 N N . ALA A 1 174 ? 4.277 -8.822 -17.457 1.00 94.25 174 ALA A N 1
ATOM 1336 C CA . ALA A 1 174 ? 5.486 -8.261 -18.058 1.00 94.25 174 ALA A CA 1
ATOM 1337 C C . ALA A 1 174 ? 6.390 -7.597 -17.004 1.00 94.25 174 ALA A C 1
ATOM 1339 O O . ALA A 1 174 ? 7.586 -7.893 -16.938 1.00 94.25 174 ALA A O 1
ATOM 1340 N N . VAL A 1 175 ? 5.825 -6.764 -16.120 1.00 92.69 175 VAL A N 1
ATOM 1341 C CA . VAL A 1 175 ? 6.578 -6.115 -15.031 1.00 92.69 175 VAL A CA 1
ATOM 1342 C C . VAL A 1 175 ? 7.176 -7.155 -14.079 1.00 92.69 175 VAL A C 1
ATOM 1344 O O . VAL A 1 175 ? 8.379 -7.121 -13.804 1.00 92.69 175 VAL A O 1
ATOM 1347 N N . LYS A 1 176 ? 6.381 -8.133 -13.623 1.00 91.44 176 LYS A N 1
ATOM 1348 C CA . LYS A 1 176 ? 6.865 -9.222 -12.754 1.00 91.44 176 LYS A CA 1
ATOM 1349 C C . LYS A 1 176 ? 7.976 -10.031 -13.416 1.00 91.44 176 LYS A C 1
ATOM 1351 O O . LYS A 1 176 ? 8.946 -10.393 -12.750 1.00 91.44 176 LYS A O 1
ATOM 1356 N N . LYS A 1 177 ? 7.866 -10.308 -14.718 1.00 92.25 177 LYS A N 1
ATOM 1357 C CA . LYS A 1 177 ? 8.863 -11.066 -15.482 1.00 92.25 177 LYS A CA 1
ATOM 1358 C C . LYS A 1 177 ? 10.188 -10.317 -15.588 1.00 92.25 177 LYS A C 1
ATOM 1360 O O . LYS A 1 177 ? 11.232 -10.934 -15.387 1.00 92.25 177 LYS A O 1
ATOM 1365 N N . VAL A 1 178 ? 10.164 -9.004 -15.825 1.00 92.25 178 VAL A N 1
ATOM 1366 C CA . VAL A 1 178 ? 11.376 -8.165 -15.842 1.00 92.25 178 VAL A CA 1
ATOM 1367 C C . VAL A 1 178 ? 12.056 -8.153 -14.473 1.00 92.25 178 VAL A C 1
ATOM 1369 O O . VAL A 1 178 ? 13.260 -8.405 -14.385 1.00 92.25 178 VAL A O 1
ATOM 1372 N N . ILE A 1 179 ? 11.285 -7.951 -13.399 1.00 90.00 179 ILE A N 1
ATOM 1373 C CA . ILE A 1 179 ? 11.810 -7.939 -12.024 1.00 90.00 179 ILE A CA 1
ATOM 1374 C C . ILE A 1 179 ? 12.410 -9.305 -11.657 1.00 90.00 179 ILE A C 1
ATOM 1376 O O . ILE A 1 179 ? 13.548 -9.372 -11.181 1.00 90.00 179 ILE A O 1
ATOM 1380 N N . LYS A 1 180 ? 11.687 -10.399 -11.942 1.00 89.81 180 LYS A N 1
ATOM 1381 C CA . LYS A 1 180 ? 12.138 -11.780 -11.698 1.00 89.81 180 LYS A CA 1
ATOM 1382 C C . LYS A 1 180 ? 13.374 -12.135 -12.524 1.00 89.81 180 LYS A C 1
ATOM 1384 O O . LYS A 1 180 ? 14.266 -12.810 -12.022 1.00 89.81 180 LYS A O 1
ATOM 1389 N N . GLY A 1 181 ? 13.442 -11.670 -13.772 1.00 88.06 181 GLY A N 1
ATOM 1390 C CA . GLY A 1 181 ? 14.587 -11.876 -14.658 1.00 88.06 181 GLY A CA 1
ATOM 1391 C C . GLY A 1 181 ? 15.853 -11.159 -14.186 1.00 88.06 181 GLY A C 1
ATOM 1392 O O . GLY A 1 181 ? 16.953 -11.592 -14.511 1.00 88.06 181 GLY A O 1
ATOM 1393 N N . GLY A 1 182 ? 15.716 -10.070 -13.424 1.00 86.38 182 GLY A N 1
ATOM 1394 C CA . GLY A 1 182 ? 16.808 -9.408 -12.706 1.00 86.38 182 GLY A CA 1
ATOM 1395 C C . GLY A 1 182 ? 17.880 -8.719 -13.558 1.00 86.38 182 GLY A C 1
ATOM 1396 O O . GLY A 1 182 ? 18.774 -8.099 -12.990 1.00 86.38 182 GLY A O 1
ATOM 1397 N N . LYS A 1 183 ? 17.792 -8.788 -14.893 1.00 88.00 183 LYS A N 1
ATOM 1398 C CA . LYS A 1 183 ? 18.767 -8.195 -15.828 1.00 88.00 183 LYS A CA 1
ATOM 1399 C C . LYS A 1 183 ? 18.733 -6.667 -15.848 1.00 88.00 183 LYS A C 1
ATOM 1401 O O . LYS A 1 183 ? 19.774 -6.039 -15.995 1.00 88.00 183 LYS A O 1
ATOM 1406 N N . VAL A 1 184 ? 17.541 -6.083 -15.725 1.00 89.56 184 VAL A N 1
ATOM 1407 C CA . VAL A 1 184 ? 17.321 -4.632 -15.763 1.00 89.56 184 VAL A CA 1
ATOM 1408 C C . VAL A 1 184 ? 16.719 -4.221 -14.430 1.00 89.56 184 VAL A C 1
ATOM 1410 O O . VAL A 1 184 ? 15.592 -4.595 -14.110 1.00 89.56 184 VAL A O 1
ATOM 1413 N N . ARG A 1 185 ? 17.497 -3.497 -13.627 1.00 88.00 185 ARG A N 1
ATOM 1414 C CA . ARG A 1 185 ? 17.122 -3.073 -12.275 1.00 88.00 185 ARG A CA 1
ATOM 1415 C C . ARG A 1 185 ? 17.507 -1.617 -12.082 1.00 88.00 185 ARG A C 1
ATOM 1417 O O . ARG A 1 185 ? 18.648 -1.233 -12.337 1.00 88.00 185 ARG A O 1
ATOM 1424 N N . THR A 1 186 ? 16.550 -0.821 -11.633 1.00 87.44 186 THR A N 1
ATOM 1425 C CA . THR A 1 186 ? 16.779 0.564 -11.230 1.00 87.44 186 THR A CA 1
ATOM 1426 C C . THR A 1 186 ? 17.547 0.624 -9.907 1.00 87.44 186 THR A C 1
ATOM 1428 O O . THR A 1 186 ? 17.744 -0.386 -9.226 1.00 87.44 186 THR A O 1
ATOM 1431 N N . ARG A 1 187 ? 18.030 1.817 -9.556 1.00 83.94 187 ARG A N 1
ATOM 1432 C CA . ARG A 1 187 ? 18.951 2.030 -8.429 1.00 83.94 187 ARG A CA 1
ATOM 1433 C C . ARG A 1 187 ? 18.390 1.614 -7.067 1.00 83.94 187 ARG A C 1
ATOM 1435 O O . ARG A 1 187 ? 19.131 1.118 -6.227 1.00 83.94 187 ARG A O 1
ATOM 1442 N N . ASP A 1 188 ? 17.097 1.802 -6.858 1.00 79.56 188 ASP A N 1
ATOM 1443 C CA . ASP A 1 188 ? 16.357 1.378 -5.665 1.00 79.56 188 ASP A CA 1
ATOM 1444 C C . ASP A 1 188 ? 16.267 -0.151 -5.523 1.00 79.56 188 ASP A C 1
ATOM 1446 O O . ASP A 1 188 ? 16.278 -0.661 -4.410 1.00 79.56 188 ASP A O 1
ATOM 1450 N N . LEU A 1 189 ? 16.280 -0.886 -6.638 1.00 82.06 189 LEU A N 1
ATOM 1451 C CA . LEU A 1 189 ? 16.353 -2.351 -6.673 1.00 82.06 189 LEU A CA 1
ATOM 1452 C C . LEU A 1 189 ? 17.802 -2.882 -6.663 1.00 82.06 189 LEU A C 1
ATOM 1454 O O . LEU A 1 189 ? 18.034 -4.063 -6.938 1.00 82.06 189 LEU A O 1
ATOM 1458 N N . GLY A 1 190 ? 18.788 -2.018 -6.397 1.00 82.44 190 GLY A N 1
ATOM 1459 C CA . GLY A 1 190 ? 20.211 -2.370 -6.349 1.00 82.44 190 GLY A CA 1
ATOM 1460 C C . GLY A 1 190 ? 20.886 -2.533 -7.716 1.00 82.44 190 GLY A C 1
ATOM 1461 O O . GLY A 1 190 ? 21.949 -3.145 -7.792 1.00 82.44 190 GLY A O 1
ATOM 1462 N N . GLY A 1 191 ? 20.284 -2.031 -8.799 1.00 86.56 191 GLY A N 1
ATOM 1463 C CA . GLY A 1 191 ? 20.883 -2.039 -10.137 1.00 86.56 191 GLY A CA 1
ATOM 1464 C C . GLY A 1 191 ? 21.398 -0.675 -10.604 1.00 86.56 191 GLY A C 1
ATOM 1465 O O . GLY A 1 191 ? 21.413 0.303 -9.858 1.00 86.56 191 GLY A O 1
ATOM 1466 N N . TYR A 1 192 ? 21.812 -0.610 -11.870 1.00 88.44 192 TYR A N 1
ATOM 1467 C CA . TYR A 1 192 ? 22.356 0.601 -12.505 1.00 88.44 192 TYR A CA 1
ATOM 1468 C C . TYR A 1 192 ? 21.571 1.034 -13.751 1.00 88.44 192 TYR A C 1
ATOM 1470 O O . TYR A 1 192 ? 22.001 1.934 -14.469 1.00 88.44 192 TYR A O 1
ATOM 1478 N N . SER A 1 193 ? 20.433 0.396 -14.031 1.00 91.19 193 SER A N 1
ATOM 1479 C CA . SER A 1 193 ? 19.613 0.701 -15.203 1.00 91.19 193 SER A CA 1
ATOM 1480 C C . SER A 1 193 ? 18.827 1.998 -15.017 1.00 91.19 193 SER A C 1
ATOM 1482 O O . SER A 1 193 ? 18.402 2.335 -13.908 1.00 91.19 193 SER A O 1
ATOM 1484 N N . THR A 1 194 ? 18.601 2.710 -16.119 1.00 91.69 194 THR A N 1
ATOM 1485 C CA . THR A 1 194 ? 17.781 3.927 -16.126 1.00 91.69 194 THR A CA 1
ATOM 1486 C C . THR A 1 194 ? 16.285 3.600 -16.127 1.00 91.69 194 THR A C 1
ATOM 1488 O O . THR A 1 194 ? 15.879 2.466 -16.398 1.00 91.69 194 THR A O 1
ATOM 1491 N N . THR A 1 195 ? 15.436 4.602 -15.867 1.00 89.94 195 THR A N 1
ATOM 1492 C CA . THR A 1 195 ? 13.974 4.468 -16.009 1.00 89.94 195 THR A CA 1
ATOM 1493 C C . THR A 1 195 ? 13.610 4.004 -17.418 1.00 89.94 195 THR A C 1
ATOM 1495 O O . THR A 1 195 ? 12.795 3.100 -17.582 1.00 89.94 195 THR A O 1
ATOM 1498 N N . SER A 1 196 ? 14.247 4.591 -18.433 1.00 92.50 196 SER A N 1
ATOM 1499 C CA . SER A 1 196 ? 13.999 4.273 -19.843 1.00 92.50 196 SER A CA 1
ATOM 1500 C C . SER A 1 196 ? 14.377 2.832 -20.192 1.00 92.50 196 SER A C 1
ATOM 1502 O O . SER A 1 196 ? 13.605 2.150 -20.863 1.00 92.50 196 SER A O 1
ATOM 1504 N N . ASP A 1 197 ? 15.513 2.339 -19.688 1.00 93.25 197 ASP A N 1
ATOM 1505 C CA . ASP A 1 197 ? 15.931 0.944 -19.897 1.00 93.25 197 ASP A CA 1
ATOM 1506 C C . ASP A 1 197 ? 14.927 -0.032 -19.281 1.00 93.25 197 ASP A C 1
ATOM 1508 O O . ASP A 1 197 ? 14.568 -1.041 -19.892 1.00 93.25 197 ASP A O 1
ATOM 1512 N N . PHE A 1 198 ? 14.441 0.287 -18.077 1.00 93.00 198 PHE A N 1
ATOM 1513 C CA . PHE A 1 198 ? 13.439 -0.523 -17.396 1.00 93.00 198 PHE A CA 1
ATOM 1514 C C . PHE A 1 198 ? 12.128 -0.567 -18.184 1.00 93.00 198 PHE A C 1
ATOM 1516 O O . PHE A 1 198 ? 11.609 -1.650 -18.445 1.00 93.00 198 PHE A O 1
ATOM 1523 N N . VAL A 1 199 ? 11.618 0.590 -18.619 1.00 93.44 199 VAL A N 1
ATOM 1524 C CA . VAL A 1 199 ? 10.394 0.669 -19.433 1.00 93.44 199 VAL A CA 1
ATOM 1525 C C . VAL A 1 199 ? 10.551 -0.105 -20.739 1.00 93.44 199 VAL A C 1
ATOM 1527 O O . VAL A 1 199 ? 9.659 -0.870 -21.094 1.00 93.44 199 VAL A O 1
ATOM 1530 N N . LYS A 1 200 ? 11.690 0.029 -21.427 1.00 94.19 200 LYS A N 1
ATOM 1531 C CA . LYS A 1 200 ? 11.965 -0.715 -22.662 1.00 94.19 200 LYS A CA 1
ATOM 1532 C C . LYS A 1 200 ? 11.924 -2.226 -22.431 1.00 94.19 200 LYS A C 1
ATOM 1534 O O . LYS A 1 200 ? 11.237 -2.930 -23.157 1.00 94.19 200 LYS A O 1
ATOM 1539 N N . SER A 1 201 ? 12.568 -2.704 -21.367 1.00 93.00 201 SER A N 1
ATOM 1540 C CA . SER A 1 201 ? 12.544 -4.121 -20.987 1.00 93.00 201 SER A CA 1
ATOM 1541 C C . SER A 1 201 ? 11.125 -4.632 -20.701 1.00 93.00 201 SER A C 1
ATOM 1543 O O . SER A 1 201 ? 10.785 -5.763 -21.056 1.00 93.00 201 SER A O 1
ATOM 1545 N N . VAL A 1 202 ? 10.272 -3.803 -20.086 1.00 93.19 202 VAL A N 1
ATOM 1546 C CA . VAL A 1 202 ? 8.854 -4.137 -19.874 1.00 93.19 202 VAL A CA 1
ATOM 1547 C C . VAL A 1 202 ? 8.123 -4.235 -21.209 1.00 93.19 202 VAL A C 1
ATOM 1549 O O . VAL A 1 202 ? 7.431 -5.224 -21.423 1.00 93.19 202 VAL A O 1
ATOM 1552 N N . ILE A 1 203 ? 8.315 -3.271 -22.116 1.00 93.31 203 ILE A N 1
ATOM 1553 C CA . ILE A 1 203 ? 7.710 -3.280 -23.458 1.00 93.31 203 ILE A CA 1
ATOM 1554 C C . ILE A 1 203 ? 8.129 -4.527 -24.243 1.00 93.31 203 ILE A C 1
ATOM 1556 O O . ILE A 1 203 ? 7.274 -5.197 -24.814 1.00 93.31 203 ILE A O 1
ATOM 1560 N N . ASP A 1 204 ? 9.410 -4.892 -24.197 1.00 92.31 204 ASP A N 1
ATOM 1561 C CA . ASP A 1 204 ? 9.937 -6.092 -24.855 1.00 92.31 204 ASP A CA 1
ATOM 1562 C C . ASP A 1 204 ? 9.324 -7.390 -24.291 1.00 92.31 204 ASP A C 1
ATOM 1564 O O . ASP A 1 204 ? 9.353 -8.425 -24.948 1.00 92.31 204 ASP A O 1
ATOM 1568 N N . ASN A 1 205 ? 8.757 -7.356 -23.079 1.00 90.50 205 ASN A N 1
ATOM 1569 C CA . ASN A 1 205 ? 8.062 -8.484 -22.454 1.00 90.50 205 ASN A CA 1
ATOM 1570 C C . ASN A 1 205 ? 6.528 -8.382 -22.523 1.00 90.50 205 ASN A C 1
ATOM 1572 O O . ASN A 1 205 ? 5.856 -9.281 -22.013 1.00 90.50 205 ASN A O 1
ATOM 1576 N N . LEU A 1 206 ? 5.968 -7.351 -23.170 1.00 88.38 206 LEU A N 1
ATOM 1577 C CA . LEU A 1 206 ? 4.543 -7.270 -23.505 1.00 88.38 206 LEU A CA 1
ATOM 1578 C C . LEU A 1 206 ? 4.253 -8.200 -24.687 1.00 88.38 206 LEU A C 1
ATOM 1580 O O . LEU A 1 206 ? 4.027 -7.771 -25.818 1.00 88.38 206 LEU A O 1
ATOM 1584 N N . HIS A 1 207 ? 4.288 -9.502 -24.438 1.00 74.56 207 HIS A N 1
ATOM 1585 C CA . HIS A 1 207 ? 3.807 -10.484 -25.395 1.00 74.56 207 HIS A CA 1
ATOM 1586 C C . HIS A 1 207 ? 2.449 -11.012 -24.939 1.00 74.56 207 HIS A C 1
ATOM 1588 O O . HIS A 1 207 ? 2.260 -11.241 -23.741 1.00 74.56 207 HIS A O 1
ATOM 1594 N N . PRO A 1 208 ? 1.504 -11.228 -25.869 1.00 58.72 208 PRO A N 1
ATOM 1595 C CA . PRO A 1 208 ? 0.274 -11.936 -25.563 1.00 58.72 208 PRO A C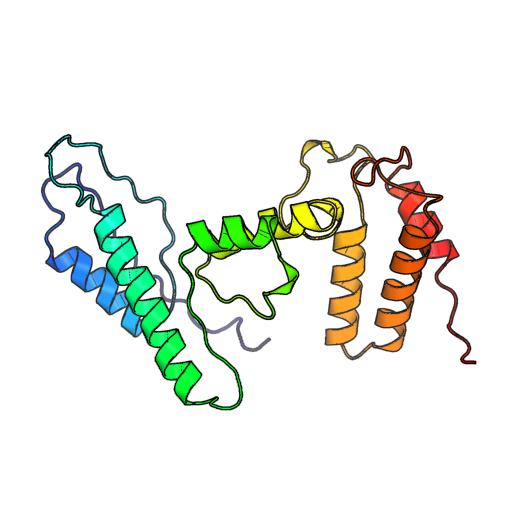A 1
ATOM 1596 C C . PRO A 1 208 ? 0.612 -13.280 -24.921 1.00 58.72 208 PRO A C 1
ATOM 1598 O O . PRO A 1 208 ? 1.384 -14.062 -25.481 1.00 58.72 208 PRO A O 1
ATOM 1601 N N . HIS A 1 209 ? 0.002 -13.575 -23.776 1.00 54.31 209 HIS A N 1
ATOM 1602 C CA . HIS A 1 209 ? -0.191 -14.959 -23.372 1.00 54.31 209 HIS A CA 1
ATOM 1603 C C . HIS A 1 209 ? -1.129 -15.599 -24.407 1.00 54.31 209 HIS A C 1
ATOM 1605 O O . HIS A 1 209 ? -2.345 -15.592 -24.239 1.00 54.31 209 HIS A O 1
ATOM 1611 N N . TYR A 1 210 ? -0.583 -16.123 -25.508 1.00 46.59 210 TYR A N 1
ATOM 1612 C CA . TYR A 1 210 ? -1.256 -17.212 -26.205 1.00 46.59 210 TYR A CA 1
ATOM 1613 C C . TYR A 1 210 ? -1.246 -18.376 -25.219 1.00 46.59 210 TYR A C 1
ATOM 1615 O O . TYR A 1 210 ? -0.178 -18.888 -24.881 1.00 46.59 210 TYR A O 1
ATOM 1623 N N . GLY A 1 211 ? -2.418 -18.666 -24.654 1.00 43.41 211 GLY A N 1
ATOM 1624 C CA . GLY A 1 211 ? -2.603 -19.693 -23.638 1.00 43.41 211 GLY A CA 1
ATOM 1625 C C . GLY A 1 211 ? -1.942 -21.010 -24.039 1.00 43.41 211 GLY A C 1
ATOM 1626 O O . GLY A 1 211 ? -2.066 -21.450 -25.183 1.00 43.41 211 GLY A O 1
ATOM 1627 N N . ALA A 1 212 ? -1.232 -21.595 -23.079 1.00 32.72 212 ALA A N 1
ATOM 1628 C CA . ALA A 1 212 ? -1.068 -23.036 -22.980 1.00 32.72 212 ALA A CA 1
ATOM 1629 C C . ALA A 1 212 ? -2.205 -23.572 -22.103 1.00 32.72 212 ALA A C 1
ATOM 1631 O O . ALA A 1 212 ? -2.585 -22.838 -21.157 1.00 32.72 212 ALA A O 1
#

Sequence (212 aa):
CQAGNVPVIFDEHHLSEVQNTASEEKLDRVVDSMKESKVALIGKIHTPMEYKGDLASYDMRLRKLGDGLFLQCCKEVAELYPKIKFDTMIIDNCCMQLVQNPYQFDVLVMPNLYGNIVDNLAAGLVGGAGVGARHPFAQAVGRNIANPTAMLLSASNMLRHLNLEYHSNMVSDAVKKVIKGGKVRTRDLGGYSTTSDFVKSVIDNLHPHYGA

Foldseek 3Di:
DVPPPDDDDDDDQDDDPVPVPPDPVSLVVVLVCCVVNVDDDDDDDDFDPDPPPDPDTPVVVSCCSVVVVVVVVVVVVVVVPVVDDDDDDDLVVVLVCCVVPVPVDDDDDDDPVSCLVVQQSNCVVVQGCLQGHPDDPPVCVPPQQGRCNNVLLVVLVVCVVVVNPQVSCLSNVLLVCLVVVVPADGVSNVDDHGNVRSVVSSVVSSDRCPDD

Organism: NCBI:txid245042

Radius of gyration: 22.95 Å; chains: 1; bounding box: 44×54×62 Å

InterPro domains:
  IPR019818 Isocitrate/isopropylmalate dehydrogenase, conserved site [PS00470] (112-131)
  IPR024084 Isopropylmalate dehydrogenase-like domain [PF00180] (69-202)
  IPR024084 Isopropylmalate dehydrogenase-like domain [SM01329] (2-202)

Secondary structure (DSSP, 8-state):
-GGGGS----------SSSS---HHHHHHHHHHHHHH-----S---------S-S--HHHHHHHHHHHHHHHHHHHHHHT-TTS------HHHHHHHHHH-GGG-S-----HHHHHHHHHHHHHHTT-HHHH-S---GGGTTTT----HHHHHHHHHHHHHTT-HHHHHHHHHHHHHHHHH-SS--GGGT----HHHHHHHHHHT-------

=== Feature glossary ===
The record interleaves many kinds of information about one protein. Here is each kind framed as the question it answers.

Q: What are the backbone torsion angles?
A: φ (phi) and ψ (psi) are the two rotatable backbone dihedrals per residue: φ is the C(i-1)–N–Cα–C torsion, ψ is the N–Cα–C–N(i+1) torsion, both in degrees on (−180°, 180°]. α-helical residues cluster near (−60°, −45°); β-strand residues near (−120°, +130°). A Ramachandran plot is simply a scatter of (φ, ψ) for every residue.

Q: What is the amino-acid chain?
A: This is the polypeptide sequence — one letter per residue, N-terminus first. Length ranges from a few dozen residues for small domains to over a thousand for large multi-domain proteins.

Q: How mobile is each atom in the crystal?
A: For experimental (PDB) structures, the B-factor (temperature factor) quantifies the positional spread of each atom in the crystal — a combination of thermal vibration and static disorder — in units of Å². High B-factors mark flexible loops or poorly resolved regions; low B-factors mark the rigid, well-ordered core.

Q: Are the domains correctly placed relative to each other?
A: Predicted Aligned Error (PAE) is an AlphaFold confidence matrix: entry (i, j) is the expected error in the position of residue j, in ångströms, when the prediction is superimposed on the true structure at residue i. Low PAE within a block of residues means that block is internally rigid and well-predicted; high PAE between two blocks means their relative placement is uncertain even if each block individually is confident.

Q: How confident is the AlphaFold model at each residue?
A: pLDDT is the predicted lDDT-Cα score: AlphaFold's confidence that the local environment of each residue (all inter-atomic distances within 15 Å) is correctly placed. It is a per-residue number between 0 and 100, with higher meaning more reliable.

Q: What family and function is it annotated with?
A: Functional annotations link the protein to curated databases. InterPro entries identify conserved domains and families by matching the sequence against member-database signatures (Pfam, PROSITE, CDD, …). Gene Ontology (GO) terms describe molecular function, biological process, and cellular component in a controlled vocabulary. CATH places the structure in a hierarchical fold classification (Class/Architecture/Topology/Homologous-superfamily). The organism is the source species.

Q: How big and how compact is the whole molecule?
A: Three whole-structure scalars: the radius of gyration (RMS distance of Cα from centroid, in Å), the count of Cα–Cα contacts (pairs closer than 8 Å and separated by more than four residues in sequence — i.e. tertiary, not local, contacts), and the bounding-box dimensions. Together they distinguish compact globular folds from extended fibres or disordered chains.

Q: What known structures does this most resemble?
A: The Foldseek neighbor list gives the closest experimentally determined structures in the PDB, ranked by structural alignment. TM-score near 1 means near-identical fold; near 0.3 means only rough topology match. This is how one finds what a novel AlphaFold prediction most resembles in the solved-structure universe.

Q: Which residues are buried vs exposed?
A: SASA measures how much of the protein is reachable by solvent. It is computed by rolling a water-sized probe over the atomic surface and summing the exposed area (Å²). Per-residue SASA distinguishes core (buried, low SASA) from surface (exposed, high SASA) residues; total SASA is a whole-molecule size measure.

Q: Which residues are in helices, strands, or loops?
A: Eight-state secondary structure (DSSP): H is the canonical α-helix, G the tighter 3₁₀-helix, I the wider π-helix; E/B are β-structure, T and S are turns and bends, and '-' is everything else. DSSP derives these from the pattern of main-chain N–H···O=C hydrogen bonds, not from the sequence.

Q: Where is each backbone atom in 3D?
A: Structure coordinates are given as an mmCIF _atom_site loop: one row per atom with element, residue name, chain id, sequence number, and x/y/z position in Å. Only the four main-chain atoms per residue are included here; side chains are omitted to keep the record compact.

Q: What if only a Cα trace is available?
A: Three-state secondary structure (P-SEA) collapses the eight DSSP classes into helix (a), strand (b), and coil (c). P-SEA assigns these from Cα geometry alone — distances and angles — without requiring backbone oxygens, so it works on any Cα trace.

Q: What do the rendered images show?
A: The six renders are orthographic views along the three Cartesian axes in both directions. Representation (cartoon, sticks, or surface) and color scheme (sequence-rainbow or by-chain) vary across proteins so the training set covers all the common visualization conventions.

Q: What does the local fold look like, residue by residue?
A: Foldseek's 3Di representation compresses backbone geometry into a per-residue letter drawn from a learned twenty-state alphabet. It captures the tertiary interaction pattern around each residue — which residues are packed against it in space, regardless of where they are in sequence.

Q: What do the diagnostic plots show?
A: The contact map is a binary N×N matrix image: pixel (i, j) is dark where Cα_i and Cα_j are within 8 Å and |i−j|>4. Because the |i−j|>4 filter removes local helical contacts, off-diagonal stripes parallel to the main diagonal indicate parallel β-sheets; stripes perpendicular to it indicate antiparallel β-sheets. Th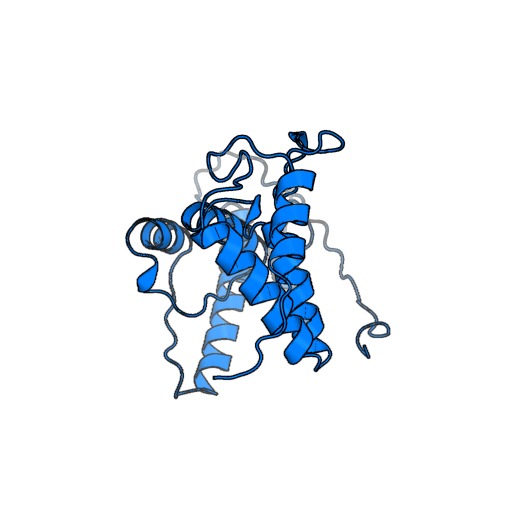e Ramachandran plot scatters every residue's (φ, ψ) pair against the sterically allowed regions. The PAE heatmap renders the predicted-aligned-error matrix.